Protein AF-A0A7X2H3S6-F1 (afdb_monomer)

Radius of gyration: 15.63 Å; Cα contacts (8 Å, |Δi|>4): 324; chains: 1; bounding box: 37×36×41 Å

Mean predicted aligned error: 4.42 Å

Foldseek 3Di:
DEEEEEWQDDCLLLLQLLQLLLCLQVVWAEEEEECDCVSPVLLVQDFLRHGYYYLVDPDHTPHYYYPYHQETRPDDDPYAYEYEAEPDPRRLVRVVVNVVVVDQHQEYEYAYEPDPDDVVVVCVSCVVHDHYQYDYDDPPLPDPSPPDRYRDLPDDPSSLVSSLCCCVVGVVDDNVCSVVSSVVSNVSD

Secondary structure (DSSP, 8-state):
-EEEEE-SS--HHHHHHHHHHHHHHH-S-EEEEES-GGGTGGGTTEETTEEEEETT-----SEEEEEESSS--TT--S-EEEEEE-SSHHHHHHHHHHHHTT---SEEEEEE-SSS--HHHHHHH-TT---EEEEE--TTTS--TTSSS-------HHHHHHHHHHHHHTS---HHHHHHHHHHHTTT-

Solvent-accessible surface area (backbone atoms only — not comparable to full-atom values): 10972 Å² total; per-residue (Å²): 88,43,33,38,42,28,22,45,54,94,51,60,68,59,53,52,54,47,45,50,50,49,24,69,70,71,71,48,62,27,32,40,32,21,78,54,56,80,86,52,59,88,39,80,44,43,44,75,81,31,37,47,46,46,78,82,66,84,84,76,62,66,34,35,39,34,52,26,48,82,65,75,85,80,94,73,73,91,57,45,38,31,34,33,27,42,90,48,68,68,13,41,54,43,44,55,58,47,51,72,70,73,58,78,50,69,27,39,37,38,46,39,62,103,57,100,66,55,70,75,55,51,52,68,72,44,71,86,56,89,38,74,39,53,30,69,68,48,82,86,62,55,66,80,73,87,78,73,60,59,70,78,75,87,66,57,68,52,49,51,48,30,50,46,52,46,37,35,76,70,65,70,43,59,76,87,48,51,69,57,50,53,60,51,47,62,73,73,98

Sequence (189 aa):
MNIVVAGECEKHDFMLVAAVLLKNYFNNEVMIISDNSRHYQYFEGEVSGVKIADSSATVKPEIVLYDWHHGYPEGLEDEVVAYATTYERQAMENVDLLLNQKRMPAVLLVIEEECGLGLKYIDRYYPVISSQISYISSPERKIDWVHDGRVNLKVDKDFAEAVNDFLVEFCNVPKVDIKRLWQYARKRG

pLDDT: mean 90.03, std 9.08, range [48.03, 97.69]

Organism: NCBI:txid2666075

Structure (mmCIF, N/CA/C/O backbone):
data_AF-A0A7X2H3S6-F1
#
_entry.id  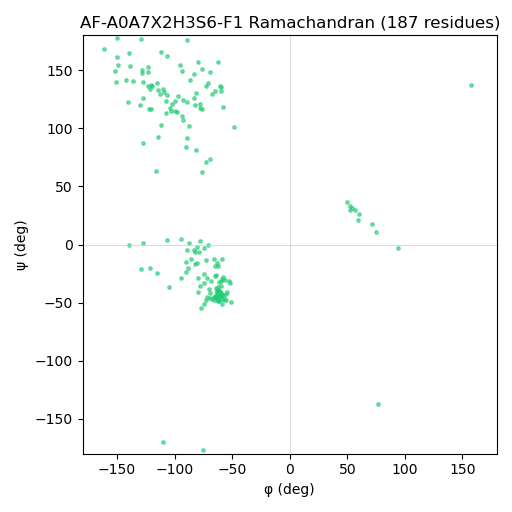 AF-A0A7X2H3S6-F1
#
loop_
_atom_site.group_PDB
_atom_site.id
_atom_site.type_symbol
_atom_site.label_atom_id
_atom_site.label_alt_id
_atom_site.label_comp_id
_atom_site.label_asym_id
_atom_site.label_entity_id
_atom_site.label_seq_id
_atom_site.pdbx_PDB_ins_code
_atom_site.Cartn_x
_atom_site.Cartn_y
_atom_site.Cartn_z
_atom_site.occupancy
_atom_site.B_iso_or_equiv
_atom_site.auth_seq_id
_atom_site.auth_comp_id
_atom_site.auth_asym_id
_atom_site.auth_atom_id
_atom_site.pdbx_PDB_model_num
ATOM 1 N N . MET A 1 1 ? -8.679 -10.556 7.312 1.00 92.31 1 MET A N 1
ATOM 2 C CA . MET A 1 1 ? -8.193 -9.903 6.084 1.00 92.31 1 MET A CA 1
ATOM 3 C C . MET A 1 1 ? -6.703 -9.669 6.240 1.00 92.31 1 MET A C 1
ATOM 5 O O . MET A 1 1 ? -6.303 -8.802 7.010 1.00 92.31 1 MET A O 1
ATOM 9 N N . ASN A 1 2 ? -5.902 -10.481 5.555 1.00 95.50 2 ASN A N 1
ATOM 10 C CA . ASN A 1 2 ? -4.453 -10.316 5.495 1.00 95.50 2 ASN A CA 1
ATOM 11 C C . ASN A 1 2 ? -4.120 -9.625 4.177 1.00 95.50 2 ASN A C 1
ATOM 13 O O . ASN A 1 2 ? -4.517 -10.115 3.121 1.00 95.50 2 ASN A O 1
ATOM 17 N N . ILE A 1 3 ? -3.430 -8.493 4.238 1.00 96.31 3 ILE A N 1
ATOM 18 C CA . ILE A 1 3 ? -2.998 -7.759 3.053 1.00 96.31 3 ILE A CA 1
ATOM 19 C C . ILE A 1 3 ? -1.485 -7.677 3.091 1.00 96.31 3 ILE A C 1
ATOM 21 O O . ILE A 1 3 ? -0.926 -7.088 4.012 1.00 96.31 3 ILE A O 1
ATOM 25 N N . VAL A 1 4 ? -0.821 -8.276 2.114 1.00 96.75 4 VAL A N 1
ATOM 26 C CA . VAL A 1 4 ? 0.633 -8.251 1.999 1.00 96.75 4 VAL A CA 1
ATOM 27 C C . VAL A 1 4 ? 1.027 -7.247 0.942 1.00 96.75 4 VAL A C 1
ATOM 29 O O . VAL A 1 4 ? 0.652 -7.401 -0.214 1.00 96.75 4 VAL A O 1
ATOM 32 N N . VAL A 1 5 ? 1.808 -6.245 1.334 1.00 97.06 5 VAL A N 1
ATOM 33 C CA . VAL A 1 5 ? 2.482 -5.348 0.401 1.00 97.06 5 VAL A CA 1
ATOM 34 C C . VAL A 1 5 ? 3.975 -5.635 0.504 1.00 97.06 5 VAL A C 1
ATOM 36 O O . VAL A 1 5 ? 4.623 -5.253 1.479 1.00 97.06 5 VAL A O 1
ATOM 39 N N . ALA A 1 6 ? 4.506 -6.366 -0.474 1.00 96.31 6 ALA A N 1
ATOM 40 C CA . ALA A 1 6 ? 5.887 -6.844 -0.484 1.00 96.31 6 ALA A CA 1
ATOM 41 C C . ALA A 1 6 ? 6.721 -6.103 -1.535 1.00 96.31 6 ALA A C 1
ATOM 43 O O . ALA A 1 6 ? 6.299 -5.970 -2.679 1.00 96.31 6 ALA A O 1
ATOM 44 N N . GLY A 1 7 ? 7.895 -5.613 -1.153 1.00 95.56 7 GLY A N 1
ATOM 45 C CA . GLY A 1 7 ? 8.784 -4.884 -2.052 1.00 95.56 7 GLY A CA 1
ATOM 46 C C . GLY A 1 7 ? 9.755 -3.990 -1.296 1.00 95.56 7 GLY A C 1
ATOM 47 O O . GLY A 1 7 ? 9.369 -3.317 -0.335 1.00 95.56 7 GLY A O 1
ATOM 48 N N . GLU A 1 8 ? 11.011 -3.978 -1.729 1.00 94.06 8 GLU A N 1
ATOM 49 C CA . GLU A 1 8 ? 12.064 -3.150 -1.138 1.00 94.06 8 GLU A CA 1
ATOM 50 C C . GLU A 1 8 ? 11.985 -1.714 -1.685 1.00 94.06 8 GLU A C 1
ATOM 52 O O . GLU A 1 8 ? 12.671 -1.350 -2.638 1.00 94.06 8 GLU A O 1
ATOM 57 N N . CYS A 1 9 ? 11.083 -0.912 -1.113 1.00 92.81 9 CYS A N 1
ATOM 58 C CA . CYS A 1 9 ? 10.878 0.495 -1.462 1.00 92.81 9 CYS A CA 1
ATOM 59 C C . CYS A 1 9 ? 10.131 1.268 -0.359 1.00 92.81 9 CYS A C 1
ATOM 61 O O . CYS A 1 9 ? 9.516 0.681 0.532 1.00 92.81 9 CYS A O 1
ATOM 63 N N . GLU A 1 10 ? 10.097 2.599 -0.461 1.00 89.81 10 GLU A N 1
ATOM 64 C CA . GLU A 1 10 ? 9.482 3.515 0.517 1.00 89.81 10 GLU A CA 1
ATOM 65 C C . GLU A 1 10 ? 7.940 3.558 0.460 1.00 89.81 10 GLU A C 1
ATOM 67 O O . GLU A 1 10 ? 7.320 4.588 0.188 1.00 89.81 10 GLU A O 1
ATOM 72 N N . LYS A 1 11 ? 7.291 2.421 0.727 1.00 93.06 11 LYS A N 1
ATOM 73 C CA . LYS A 1 11 ? 5.823 2.269 0.717 1.00 93.06 11 LYS A CA 1
ATOM 74 C C . LYS A 1 11 ? 5.136 2.597 2.050 1.00 93.06 11 LYS A C 1
ATOM 76 O O . LYS A 1 11 ? 3.915 2.512 2.152 1.00 93.06 11 LYS A O 1
ATOM 81 N N . HIS A 1 12 ? 5.889 3.006 3.069 1.00 90.88 12 HIS A N 1
ATOM 82 C CA . HIS A 1 12 ? 5.403 3.221 4.440 1.00 90.88 12 HIS A CA 1
ATOM 83 C C . HIS A 1 12 ? 4.230 4.194 4.536 1.00 90.88 12 HIS A C 1
ATOM 85 O O . HIS A 1 12 ? 3.219 3.879 5.164 1.00 90.88 12 HIS A O 1
ATOM 91 N N . ASP A 1 13 ? 4.336 5.353 3.882 1.00 90.00 13 ASP A N 1
ATOM 92 C CA . ASP A 1 13 ? 3.289 6.378 3.907 1.00 90.00 13 ASP A CA 1
ATOM 93 C C . ASP A 1 13 ? 1.983 5.840 3.308 1.00 90.00 13 ASP A C 1
ATOM 95 O O . ASP A 1 13 ? 0.895 6.069 3.841 1.00 90.00 13 ASP A O 1
ATOM 99 N N . PHE A 1 14 ? 2.093 5.066 2.223 1.00 94.44 14 PHE A N 1
ATOM 100 C CA . PHE A 1 14 ? 0.964 4.386 1.597 1.00 94.44 14 PHE A CA 1
ATOM 101 C C . PHE A 1 14 ? 0.314 3.395 2.565 1.00 94.44 14 PHE A C 1
ATOM 103 O O . PHE A 1 14 ? -0.900 3.448 2.777 1.00 94.44 14 PHE A O 1
ATOM 110 N N . MET A 1 15 ? 1.122 2.554 3.217 1.00 95.44 15 MET A N 1
ATOM 111 C CA . MET A 1 15 ? 0.655 1.578 4.207 1.00 95.44 15 MET A CA 1
ATOM 112 C C . MET A 1 15 ? -0.077 2.244 5.374 1.00 95.44 15 MET A C 1
ATOM 114 O O . MET A 1 15 ? -1.140 1.784 5.792 1.00 95.44 15 MET A O 1
ATOM 118 N N . LEU A 1 16 ? 0.456 3.356 5.874 1.00 93.62 16 LEU A N 1
ATOM 119 C CA . LEU A 1 16 ? -0.092 4.085 7.015 1.00 93.62 16 LEU A CA 1
ATOM 120 C C . LEU A 1 16 ? -1.420 4.758 6.680 1.00 93.62 16 LEU A C 1
ATOM 122 O O . LEU A 1 16 ? -2.396 4.615 7.420 1.00 93.62 16 LEU A O 1
ATOM 126 N N . VAL A 1 17 ? -1.495 5.437 5.535 1.00 94.38 17 VAL A N 1
ATOM 127 C CA . VAL A 1 17 ? -2.736 6.068 5.076 1.00 94.38 17 VAL A CA 1
ATOM 128 C C . VAL A 1 17 ? -3.807 5.013 4.790 1.00 94.38 17 VAL A C 1
ATOM 130 O O . VAL A 1 17 ? -4.943 5.165 5.249 1.00 94.38 17 VAL A O 1
ATOM 133 N N . ALA A 1 18 ? -3.458 3.919 4.108 1.00 96.56 18 ALA A N 1
ATOM 134 C CA . ALA A 1 18 ? -4.384 2.820 3.850 1.00 96.56 18 ALA A CA 1
ATOM 135 C C . ALA A 1 18 ? -4.909 2.202 5.156 1.00 96.56 18 ALA A C 1
ATOM 137 O O . ALA A 1 18 ? -6.122 2.049 5.316 1.00 96.56 18 ALA A O 1
ATOM 138 N N . ALA A 1 19 ? -4.032 1.923 6.127 1.00 95.81 19 ALA A N 1
ATOM 139 C CA . ALA A 1 19 ? -4.421 1.363 7.420 1.00 95.81 19 ALA A CA 1
ATOM 140 C C . ALA A 1 19 ? -5.383 2.279 8.194 1.00 95.81 19 ALA A C 1
ATOM 142 O O . ALA A 1 19 ? -6.402 1.816 8.713 1.00 95.81 19 ALA A O 1
ATOM 143 N N . VAL A 1 20 ? -5.109 3.588 8.233 1.00 94.56 20 VAL A N 1
ATOM 144 C CA . VAL A 1 20 ? -5.980 4.571 8.899 1.00 94.56 20 VAL A CA 1
ATOM 145 C C . VAL A 1 20 ? -7.354 4.640 8.230 1.00 94.56 20 VAL A C 1
ATOM 147 O O . VAL A 1 20 ? -8.376 4.730 8.918 1.00 94.56 20 VAL A O 1
ATOM 150 N N . LEU A 1 21 ? -7.416 4.585 6.899 1.00 96.25 21 LEU A N 1
ATOM 151 C CA . LEU A 1 21 ? -8.685 4.597 6.170 1.00 96.25 21 LEU A CA 1
ATOM 152 C C . LEU A 1 21 ? -9.472 3.298 6.381 1.00 96.25 21 LEU A C 1
ATOM 154 O O . LEU A 1 21 ? -10.670 3.371 6.648 1.00 96.25 21 LEU A O 1
ATOM 158 N N . LEU A 1 22 ? -8.818 2.134 6.368 1.00 96.62 22 LEU A N 1
ATOM 159 C CA . LEU A 1 22 ? -9.457 0.846 6.667 1.00 96.62 22 LEU A CA 1
ATOM 160 C C . LEU A 1 22 ? -10.019 0.807 8.086 1.00 96.62 22 LEU A C 1
ATOM 162 O O . LEU A 1 22 ? -11.177 0.434 8.279 1.00 96.62 22 LEU A O 1
ATOM 166 N N . LYS A 1 23 ? -9.243 1.278 9.067 1.00 95.06 23 LYS A N 1
ATOM 167 C CA . LYS A 1 23 ? -9.689 1.411 10.458 1.00 95.06 23 LYS A CA 1
ATOM 168 C C . LYS A 1 23 ? -10.936 2.281 10.555 1.00 95.06 23 LYS A C 1
ATOM 170 O O . LYS A 1 23 ? -11.903 1.911 11.212 1.00 95.06 23 LYS A O 1
ATOM 175 N N . ASN A 1 24 ? -10.928 3.438 9.897 1.00 93.88 24 ASN A N 1
ATOM 176 C CA . ASN A 1 24 ? -12.060 4.361 9.921 1.00 93.88 24 ASN A CA 1
ATOM 177 C C . ASN A 1 24 ? -13.294 3.823 9.183 1.00 93.88 24 ASN A C 1
ATOM 179 O O . ASN A 1 24 ? -14.409 4.165 9.571 1.00 93.88 24 ASN A O 1
ATOM 183 N N . TYR A 1 25 ? -13.105 3.019 8.134 1.00 95.75 25 TYR A N 1
ATOM 184 C CA . TYR A 1 25 ? -14.198 2.446 7.353 1.00 95.75 25 TYR A CA 1
ATOM 185 C C . TYR A 1 25 ? -14.867 1.273 8.075 1.00 95.75 25 TYR A C 1
ATOM 187 O O . TYR A 1 25 ? -16.074 1.302 8.306 1.00 95.75 25 TYR A O 1
ATOM 195 N N . PHE A 1 26 ? -14.081 0.267 8.465 1.00 94.12 26 PHE A N 1
ATOM 196 C CA . PHE A 1 26 ? -14.593 -0.945 9.106 1.00 94.12 26 PHE A CA 1
ATOM 197 C C . PHE A 1 26 ? -14.869 -0.761 10.599 1.00 94.12 26 PHE A C 1
ATOM 199 O O . PHE A 1 26 ? -15.566 -1.577 11.190 1.00 94.12 26 PHE A O 1
ATOM 206 N N . ASN A 1 27 ? -14.341 0.306 11.211 1.00 92.06 27 ASN A N 1
ATOM 207 C CA . ASN A 1 27 ? -14.393 0.532 12.656 1.00 92.06 27 ASN A CA 1
ATOM 208 C C . ASN A 1 27 ? -13.833 -0.661 13.463 1.00 92.06 27 ASN A C 1
ATOM 210 O O . ASN A 1 27 ? -14.268 -0.929 14.581 1.00 92.06 27 ASN A O 1
ATOM 214 N N . ASN A 1 28 ? -12.853 -1.351 12.876 1.00 92.25 28 ASN A N 1
ATOM 215 C CA . ASN A 1 28 ? -12.149 -2.493 13.445 1.00 92.25 28 ASN A CA 1
ATOM 216 C C . ASN A 1 28 ? -10.735 -2.097 13.875 1.00 92.25 28 ASN A C 1
ATOM 218 O O . ASN A 1 28 ? -10.180 -1.092 13.419 1.00 92.25 28 ASN A O 1
ATOM 222 N N . GLU A 1 29 ? -10.128 -2.921 14.728 1.00 94.62 29 GLU A N 1
ATOM 223 C CA . GLU A 1 29 ? -8.692 -2.832 14.965 1.00 94.62 29 GLU A CA 1
ATOM 224 C C . GLU A 1 29 ? -7.927 -3.181 13.682 1.00 94.62 29 GLU A C 1
ATOM 226 O O . GLU A 1 29 ? -8.202 -4.191 13.030 1.00 94.62 29 GLU A O 1
ATOM 231 N N . VAL A 1 30 ? -6.951 -2.341 13.341 1.00 96.94 30 VAL A N 1
ATOM 232 C CA . VAL A 1 30 ? -6.032 -2.554 12.222 1.00 96.94 30 VAL A CA 1
ATOM 233 C C . VAL A 1 30 ? -4.618 -2.585 12.774 1.00 96.94 30 VAL A C 1
ATOM 235 O O . VAL A 1 30 ? -4.262 -1.767 13.629 1.00 96.94 30 VAL A O 1
ATOM 238 N N . MET A 1 31 ? -3.822 -3.528 12.283 1.00 97.56 31 MET A N 1
ATOM 239 C CA . MET A 1 31 ? -2.411 -3.650 12.624 1.00 97.56 31 MET A CA 1
ATOM 240 C C . MET A 1 31 ? -1.557 -3.601 11.362 1.00 97.56 31 MET A C 1
ATOM 242 O O . MET A 1 31 ? -1.879 -4.266 10.380 1.00 97.56 31 MET A O 1
ATOM 246 N N . ILE A 1 32 ? -0.460 -2.850 11.407 1.00 97.12 32 ILE A N 1
ATOM 247 C CA . ILE A 1 32 ? 0.640 -2.988 10.458 1.00 97.12 32 ILE A CA 1
ATOM 248 C C . ILE A 1 32 ? 1.702 -3.868 11.110 1.00 97.12 32 ILE A C 1
ATOM 250 O O . ILE A 1 32 ? 2.126 -3.608 12.237 1.00 97.12 32 ILE A O 1
ATOM 254 N N . ILE A 1 33 ? 2.120 -4.908 10.399 1.00 96.31 33 ILE A N 1
ATOM 255 C CA . ILE A 1 33 ? 3.266 -5.735 10.762 1.00 96.31 33 ILE A CA 1
ATOM 256 C C . ILE A 1 33 ? 4.365 -5.451 9.746 1.00 96.31 33 ILE A C 1
ATOM 258 O O . ILE A 1 33 ? 4.084 -5.449 8.550 1.00 96.31 33 ILE A O 1
ATOM 262 N N . SER A 1 34 ? 5.599 -5.242 10.199 1.00 95.38 34 SER A N 1
ATOM 263 C CA . SER A 1 34 ? 6.745 -5.059 9.304 1.00 95.38 34 SER A CA 1
ATOM 264 C C . SER A 1 34 ? 7.904 -5.994 9.648 1.00 95.38 34 SER A C 1
ATOM 266 O O . SER A 1 34 ? 8.141 -6.317 10.815 1.00 95.38 34 SER A O 1
ATOM 268 N N . ASP A 1 35 ? 8.645 -6.414 8.624 1.00 93.50 35 ASP A N 1
ATOM 269 C CA . ASP A 1 35 ? 9.943 -7.082 8.759 1.00 93.50 35 ASP A CA 1
ATOM 270 C C . ASP A 1 35 ? 11.102 -6.083 8.958 1.00 93.50 35 ASP A C 1
ATOM 272 O O . ASP A 1 35 ? 12.227 -6.489 9.251 1.00 93.50 35 ASP A O 1
ATOM 276 N N . ASN A 1 36 ? 10.829 -4.779 8.847 1.00 89.31 36 ASN A N 1
ATOM 277 C CA . ASN A 1 36 ? 11.786 -3.704 9.063 1.00 89.31 36 ASN A CA 1
ATOM 278 C C . ASN A 1 36 ? 11.247 -2.674 10.068 1.00 89.31 36 ASN A C 1
ATOM 280 O O . ASN A 1 36 ? 10.672 -1.640 9.725 1.00 89.31 36 ASN A O 1
ATOM 284 N N . SER A 1 37 ? 11.496 -2.933 11.352 1.00 81.12 37 SER A N 1
ATOM 285 C CA . SER A 1 37 ? 11.008 -2.092 12.453 1.00 81.12 37 SER A CA 1
ATOM 286 C C . SER A 1 37 ? 11.548 -0.657 12.444 1.00 81.12 37 SER A C 1
ATOM 288 O O . SER A 1 37 ? 10.938 0.223 13.054 1.00 81.12 37 SER A O 1
ATOM 290 N N . ARG A 1 38 ? 12.652 -0.377 11.733 1.00 84.62 38 ARG A N 1
ATOM 291 C CA . ARG A 1 38 ? 13.247 0.970 11.674 1.00 84.62 38 ARG A CA 1
ATOM 292 C C . ARG A 1 38 ? 12.292 1.996 11.073 1.00 84.62 38 ARG A C 1
ATOM 294 O O . ARG A 1 38 ? 12.302 3.145 11.502 1.00 84.62 38 ARG A O 1
ATOM 301 N N . HIS A 1 39 ? 11.446 1.577 10.135 1.00 82.31 39 HIS A N 1
ATOM 302 C CA . HIS A 1 39 ? 10.508 2.464 9.450 1.00 82.31 39 HIS A CA 1
ATOM 303 C C . HIS A 1 39 ? 9.335 2.922 10.323 1.00 82.31 39 HIS A C 1
ATOM 305 O O . HIS A 1 39 ? 8.654 3.880 9.967 1.00 82.31 39 HIS A O 1
ATOM 311 N N . TYR A 1 40 ? 9.126 2.275 11.475 1.00 86.25 40 TYR A N 1
ATOM 312 C CA . TYR A 1 40 ? 8.016 2.560 12.384 1.00 86.25 40 TYR A CA 1
ATOM 313 C C . TYR A 1 40 ? 8.448 2.818 13.835 1.00 86.25 40 TYR A C 1
ATOM 315 O O . TYR A 1 40 ? 7.603 3.034 14.705 1.00 86.25 40 TYR A O 1
ATOM 323 N N . GLN A 1 41 ? 9.752 2.792 14.125 1.00 82.69 41 GLN A N 1
ATOM 324 C CA . GLN A 1 41 ? 10.288 2.830 15.490 1.00 82.69 41 GLN A CA 1
ATOM 325 C C . GLN A 1 41 ? 9.811 4.049 16.301 1.00 82.69 41 GLN A C 1
ATOM 327 O O . GLN A 1 41 ? 9.669 3.972 17.518 1.00 82.69 41 GLN A O 1
ATOM 332 N N . TYR A 1 42 ? 9.548 5.166 15.629 1.00 81.31 42 TYR A N 1
ATOM 333 C CA . TYR A 1 42 ? 9.158 6.438 16.236 1.00 81.31 42 TYR A CA 1
ATOM 334 C C . TYR A 1 42 ? 7.678 6.512 16.659 1.00 81.31 42 TYR A C 1
ATOM 336 O O . TYR A 1 42 ? 7.296 7.480 17.305 1.00 81.31 42 TYR A O 1
ATOM 344 N N . PHE A 1 43 ? 6.850 5.509 16.344 1.00 85.00 43 PHE A N 1
ATOM 345 C CA . PHE A 1 43 ? 5.442 5.460 16.774 1.00 85.00 43 PHE A CA 1
ATOM 346 C C . PHE A 1 43 ? 5.213 4.779 18.121 1.00 85.00 43 PHE A C 1
ATOM 348 O O . PHE A 1 43 ? 4.078 4.689 18.570 1.00 85.00 43 PHE A O 1
ATOM 355 N N . GLU A 1 44 ? 6.251 4.210 18.738 1.00 85.56 44 GLU A N 1
ATOM 356 C CA . GLU A 1 44 ? 6.123 3.498 20.020 1.00 85.56 44 GLU A CA 1
ATOM 357 C C . GLU A 1 44 ? 5.019 2.410 20.025 1.00 85.56 44 GLU A C 1
ATOM 359 O O . GLU A 1 44 ? 4.433 2.091 21.058 1.00 85.56 44 GLU A O 1
ATOM 364 N N . GLY A 1 45 ? 4.747 1.806 18.860 1.00 89.06 45 GLY A N 1
ATOM 365 C CA . GLY A 1 45 ? 3.775 0.720 18.696 1.00 89.06 45 GLY A CA 1
ATOM 366 C C . GLY A 1 45 ? 2.360 1.144 18.282 1.00 89.06 45 GLY A C 1
ATOM 367 O O . GLY A 1 45 ? 1.527 0.269 18.039 1.00 89.06 45 GLY A O 1
ATOM 368 N N . GLU A 1 46 ? 2.060 2.439 18.146 1.00 91.69 46 GLU A N 1
ATOM 369 C CA . GLU A 1 46 ? 0.745 2.900 17.685 1.00 91.69 46 GLU A CA 1
ATOM 370 C C . GLU A 1 46 ? 0.806 4.244 16.950 1.00 91.69 46 GLU A C 1
ATOM 372 O O . GLU A 1 46 ? 1.473 5.180 17.373 1.00 91.69 46 GLU A O 1
ATOM 377 N N . VAL A 1 47 ? 0.041 4.375 15.866 1.00 89.31 47 VAL A N 1
ATOM 378 C CA . VAL A 1 47 ? -0.127 5.645 15.153 1.00 89.31 47 VAL A CA 1
ATOM 379 C C . VAL A 1 47 ? -1.567 5.825 14.701 1.00 89.31 47 VAL A C 1
ATOM 381 O O . VAL A 1 47 ? -2.125 4.995 13.985 1.00 89.31 47 VAL A O 1
ATOM 384 N N . SER A 1 48 ? -2.205 6.922 15.116 1.00 88.19 48 SER A N 1
ATOM 385 C CA . SER A 1 48 ? -3.601 7.228 14.755 1.00 88.19 48 SER A CA 1
ATOM 386 C C . SER A 1 48 ? -4.589 6.069 15.050 1.00 88.19 48 SER A C 1
ATOM 388 O O . SER A 1 48 ? -5.591 5.863 14.347 1.00 88.19 48 SER A O 1
ATOM 390 N N . GLY A 1 49 ? -4.336 5.301 16.115 1.00 89.06 49 GLY A N 1
ATOM 391 C CA . GLY A 1 49 ? -5.085 4.108 16.514 1.00 89.06 49 GLY A CA 1
ATOM 392 C C . GLY A 1 49 ? -4.825 2.858 15.667 1.00 89.06 49 GLY A C 1
ATOM 393 O O . GLY A 1 49 ? -5.589 1.901 15.775 1.00 89.06 49 GLY A O 1
ATOM 394 N N . VAL A 1 50 ? -3.814 2.866 14.799 1.00 93.44 50 VAL A N 1
ATOM 395 C CA . VAL A 1 50 ? -3.311 1.683 14.088 1.00 93.44 50 VAL A CA 1
ATOM 396 C C . VAL A 1 50 ? -2.171 1.091 14.909 1.00 93.44 50 VAL A C 1
ATOM 398 O O . VAL A 1 50 ? -1.207 1.790 15.212 1.00 93.44 50 VAL A O 1
ATOM 401 N N . LYS A 1 51 ? -2.273 -0.193 15.264 1.00 95.31 51 LYS A N 1
ATOM 402 C CA . LYS A 1 51 ? -1.208 -0.900 15.991 1.00 95.31 51 LYS A CA 1
ATOM 403 C C . LYS A 1 51 ? -0.040 -1.168 15.045 1.00 95.31 51 LYS A C 1
ATOM 405 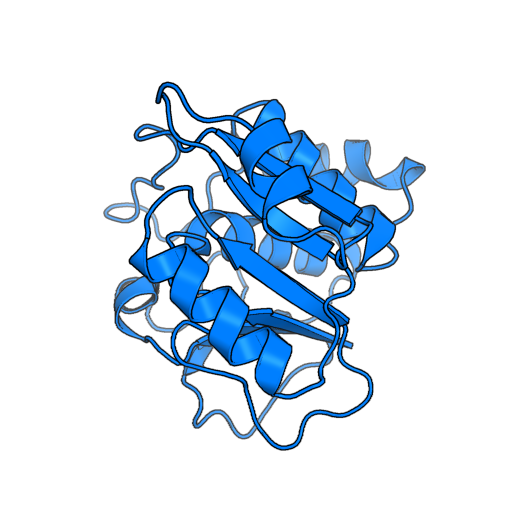O O . LYS A 1 51 ? -0.258 -1.611 13.922 1.00 95.31 51 LYS A O 1
ATOM 410 N N . ILE A 1 52 ? 1.181 -0.950 15.506 1.00 94.12 52 ILE A N 1
ATOM 411 C CA . ILE A 1 52 ? 2.409 -1.270 14.781 1.00 94.12 52 ILE A CA 1
ATOM 412 C C . ILE A 1 52 ? 3.109 -2.399 15.529 1.00 94.12 52 ILE A C 1
ATOM 414 O O . ILE A 1 52 ? 3.330 -2.301 16.736 1.00 94.12 52 ILE A O 1
ATOM 418 N N . ALA A 1 53 ? 3.480 -3.458 14.818 1.00 95.00 53 ALA A N 1
ATOM 419 C CA . ALA A 1 53 ? 4.251 -4.553 15.385 1.00 95.00 53 ALA A CA 1
ATOM 420 C C . ALA A 1 53 ? 5.322 -5.065 14.412 1.00 95.00 53 ALA A C 1
ATOM 422 O O . ALA A 1 53 ? 5.301 -4.774 13.216 1.00 95.00 53 ALA A O 1
ATOM 423 N N . ASP A 1 54 ? 6.267 -5.840 14.937 1.00 93.25 54 ASP A N 1
ATOM 424 C CA . ASP A 1 54 ? 7.224 -6.587 14.126 1.00 93.25 54 ASP A CA 1
ATOM 425 C C . ASP A 1 54 ? 6.689 -7.988 13.777 1.00 93.25 54 ASP A C 1
ATOM 427 O O . ASP A 1 54 ? 5.619 -8.415 14.229 1.00 93.25 54 ASP A O 1
ATOM 431 N N . SER A 1 55 ? 7.454 -8.727 12.975 1.00 90.69 55 SER A N 1
ATOM 432 C CA . SER A 1 55 ? 7.110 -10.076 12.514 1.00 90.69 55 SER A CA 1
ATOM 433 C C . SER A 1 55 ? 6.897 -11.111 13.630 1.00 90.69 55 SER A C 1
ATOM 435 O O . SER A 1 55 ? 6.339 -12.175 13.355 1.00 90.69 55 SER A O 1
ATOM 437 N N . SER A 1 56 ? 7.272 -10.819 14.881 1.00 90.31 56 SER A N 1
ATOM 438 C CA . SER A 1 56 ? 7.070 -11.713 16.027 1.00 90.31 56 SER A CA 1
ATOM 439 C C . SER A 1 56 ? 5.671 -11.621 16.654 1.00 90.31 56 SER A C 1
ATOM 441 O O . SER A 1 56 ? 5.343 -12.406 17.547 1.00 90.31 56 SER A O 1
ATOM 443 N N . ALA A 1 57 ? 4.820 -10.701 16.185 1.00 90.81 57 ALA A N 1
ATOM 444 C CA . ALA A 1 57 ? 3.473 -10.499 16.711 1.00 90.81 57 ALA A CA 1
ATOM 445 C C . ALA A 1 57 ? 2.602 -11.770 16.644 1.00 90.81 57 ALA A C 1
ATOM 447 O O . ALA A 1 57 ? 2.269 -12.279 15.569 1.00 90.81 57 ALA A O 1
ATOM 448 N N . THR A 1 58 ? 2.175 -12.252 17.813 1.00 87.25 58 THR A N 1
ATOM 449 C CA . THR A 1 58 ? 1.364 -13.474 17.958 1.00 87.25 58 THR A CA 1
ATOM 450 C C . THR A 1 58 ? -0.139 -13.206 18.005 1.00 87.25 58 THR A C 1
ATOM 452 O O . THR A 1 58 ? -0.924 -14.052 17.582 1.00 87.25 58 THR A O 1
ATOM 455 N N . VAL A 1 59 ? -0.555 -12.032 18.487 1.00 90.31 59 VAL A N 1
ATOM 456 C CA . VAL A 1 59 ? -1.963 -11.620 18.562 1.00 90.31 59 VAL A CA 1
ATOM 457 C C . VAL A 1 59 ? -2.249 -10.641 17.431 1.00 90.31 59 VAL A C 1
ATOM 459 O O . VAL A 1 59 ? -1.694 -9.545 17.406 1.00 90.31 59 VAL A O 1
ATOM 462 N N . LYS A 1 60 ? -3.119 -11.038 16.500 1.00 93.06 60 LYS A N 1
ATOM 463 C CA . LYS A 1 60 ? -3.428 -10.287 15.279 1.00 93.06 60 LYS A CA 1
ATOM 464 C C . LYS A 1 60 ? -4.927 -9.954 15.223 1.00 93.06 60 LYS A C 1
ATOM 466 O O . LYS A 1 60 ? -5.730 -10.844 15.507 1.00 93.06 60 LYS A O 1
ATOM 471 N N . PRO A 1 61 ? -5.319 -8.708 14.896 1.00 94.69 61 PRO A N 1
ATOM 472 C CA . PRO A 1 61 ? -6.722 -8.342 14.716 1.00 94.69 61 PRO A CA 1
ATOM 473 C C . PRO A 1 61 ? -7.277 -8.867 13.381 1.00 94.69 61 PRO A C 1
ATOM 475 O O . PRO A 1 61 ? -6.585 -9.533 12.615 1.00 94.69 61 PRO A O 1
ATOM 478 N N . GLU A 1 62 ? -8.536 -8.540 13.081 1.00 92.38 62 GLU A N 1
ATOM 479 C CA . GLU A 1 62 ? -9.204 -8.974 11.847 1.00 92.38 62 GLU A CA 1
ATOM 480 C C . GLU A 1 62 ? -8.580 -8.399 10.570 1.00 92.38 62 GLU A C 1
ATOM 482 O O . GLU A 1 62 ? -8.703 -9.017 9.513 1.00 92.38 62 GLU A O 1
ATOM 487 N N . ILE A 1 63 ? -7.938 -7.229 10.636 1.00 96.31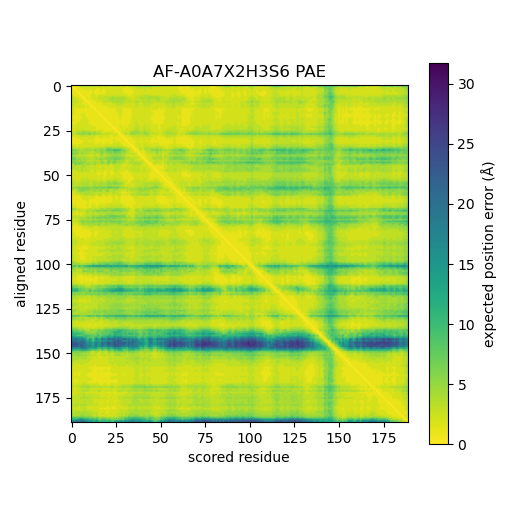 63 ILE A N 1
ATOM 488 C CA . ILE A 1 63 ? -7.311 -6.571 9.485 1.00 96.31 63 ILE A CA 1
ATOM 489 C C . ILE A 1 63 ? -5.829 -6.361 9.783 1.00 96.31 63 ILE A C 1
ATOM 491 O O . ILE A 1 63 ? -5.466 -5.607 10.690 1.00 96.31 63 ILE A O 1
ATOM 495 N N . VAL A 1 64 ? -4.976 -7.006 8.990 1.00 97.19 64 VAL A N 1
ATOM 496 C CA . VAL A 1 64 ? -3.521 -6.922 9.124 1.00 97.19 64 VAL A CA 1
ATOM 497 C C . VAL A 1 64 ? -2.902 -6.539 7.790 1.00 97.19 64 VAL A C 1
ATOM 499 O O . VAL A 1 64 ? -3.142 -7.200 6.780 1.00 97.19 64 VAL A O 1
ATOM 502 N N . LEU A 1 65 ? -2.099 -5.478 7.803 1.00 97.69 65 LEU A N 1
ATOM 503 C CA . LEU A 1 65 ? -1.295 -5.033 6.674 1.00 97.69 65 LEU A CA 1
ATOM 504 C C . LEU A 1 65 ? 0.160 -5.428 6.933 1.00 97.69 65 LEU A C 1
ATOM 506 O O . LEU A 1 65 ? 0.769 -4.978 7.898 1.00 97.69 65 LEU A O 1
ATOM 510 N N . TYR A 1 66 ? 0.716 -6.274 6.080 1.00 97.00 66 TYR A N 1
ATOM 511 C CA . TYR A 1 66 ? 2.107 -6.700 6.128 1.00 97.00 66 TYR A CA 1
ATOM 512 C C . TYR A 1 66 ? 2.928 -5.778 5.223 1.00 97.00 66 TYR A C 1
ATOM 514 O O . TYR A 1 66 ? 2.815 -5.863 4.001 1.00 97.00 66 TYR A O 1
ATOM 522 N N . ASP A 1 67 ? 3.730 -4.893 5.814 1.00 96.31 67 ASP A N 1
ATOM 523 C CA . ASP A 1 67 ? 4.734 -4.087 5.115 1.00 96.31 67 ASP A CA 1
ATOM 524 C C . ASP A 1 67 ? 6.063 -4.845 5.070 1.00 96.31 67 ASP A C 1
ATOM 526 O O . ASP A 1 67 ? 6.859 -4.782 6.008 1.00 96.31 67 ASP A O 1
ATOM 530 N N . TRP A 1 68 ? 6.262 -5.616 4.000 1.00 95.75 68 TRP A N 1
ATOM 531 C CA . TRP A 1 68 ? 7.404 -6.520 3.858 1.00 95.75 68 TRP A CA 1
ATOM 532 C C . TRP A 1 68 ? 8.419 -5.983 2.855 1.00 95.75 68 TRP A C 1
ATOM 534 O O . TRP A 1 68 ? 8.058 -5.629 1.733 1.00 95.75 68 TRP A O 1
ATOM 544 N N . HIS A 1 69 ? 9.688 -5.916 3.239 1.00 93.06 69 HIS A N 1
ATOM 545 C CA . HIS A 1 69 ? 10.784 -5.445 2.383 1.00 93.06 69 HIS A CA 1
ATOM 546 C C . HIS A 1 69 ? 11.649 -6.601 1.882 1.00 93.06 69 HIS A C 1
ATOM 548 O O . HIS A 1 69 ? 12.074 -6.612 0.726 1.00 93.06 69 HIS A O 1
ATOM 554 N N . HIS A 1 70 ? 11.859 -7.615 2.721 1.00 88.50 70 HIS A N 1
ATOM 555 C CA . HIS A 1 70 ? 12.752 -8.734 2.449 1.00 88.50 70 HIS A CA 1
ATOM 556 C C . HIS A 1 70 ? 11.955 -10.035 2.324 1.00 88.50 70 HIS A C 1
ATOM 558 O O . HIS A 1 70 ? 11.705 -10.756 3.292 1.00 88.50 70 HIS A O 1
ATOM 564 N N . GLY A 1 71 ? 11.572 -10.364 1.092 1.00 87.69 71 GLY A N 1
ATOM 565 C CA . GLY A 1 71 ? 10.833 -11.587 0.800 1.00 87.69 71 GLY A CA 1
ATOM 566 C C . GLY A 1 71 ? 9.359 -11.482 1.185 1.00 87.69 71 GLY A C 1
ATOM 567 O O . GLY A 1 71 ? 8.701 -10.486 0.893 1.00 87.69 71 GLY A O 1
ATOM 568 N N . TYR A 1 72 ? 8.817 -12.536 1.793 1.00 91.88 72 TYR A N 1
ATOM 569 C CA . TYR A 1 72 ? 7.375 -12.706 1.953 1.00 91.88 72 TYR A CA 1
ATOM 570 C C . TYR A 1 72 ? 7.022 -13.327 3.318 1.00 91.88 72 TYR A C 1
ATOM 572 O O . TYR A 1 72 ? 7.742 -14.221 3.768 1.00 91.88 72 TYR A O 1
ATOM 580 N N . PRO A 1 73 ? 5.932 -12.904 3.989 1.00 92.25 73 PRO A N 1
ATOM 581 C CA . PRO A 1 73 ? 5.505 -13.494 5.258 1.00 92.25 73 PRO A CA 1
ATOM 582 C C . PRO A 1 73 ? 5.024 -14.948 5.100 1.00 92.25 73 PRO A C 1
ATOM 584 O O . PRO A 1 73 ? 4.168 -15.261 4.272 1.00 92.25 73 PRO A O 1
ATOM 587 N N . GLU A 1 74 ? 5.542 -15.856 5.925 1.00 88.62 74 GLU A N 1
ATOM 588 C CA . GLU A 1 74 ? 5.148 -17.270 5.906 1.00 88.62 74 GLU A CA 1
ATOM 589 C C . GLU A 1 74 ? 3.824 -17.533 6.645 1.00 88.62 74 GLU A C 1
ATOM 591 O O . GLU A 1 74 ? 3.423 -16.789 7.541 1.00 88.62 74 GLU A O 1
ATOM 596 N N . GLY A 1 75 ? 3.155 -18.637 6.290 1.00 86.06 75 GLY A N 1
ATOM 597 C CA . GLY A 1 75 ? 1.992 -19.146 7.028 1.00 86.06 75 GLY A CA 1
ATOM 598 C C . GLY A 1 75 ? 0.711 -18.317 6.900 1.00 86.06 75 GLY A C 1
ATOM 599 O O . GLY A 1 75 ? -0.177 -18.455 7.739 1.00 86.06 75 GLY A O 1
ATOM 600 N N . LEU A 1 76 ? 0.619 -17.447 5.891 1.00 90.00 76 LEU A N 1
ATOM 601 C CA . LEU A 1 76 ? -0.623 -16.759 5.545 1.00 90.00 76 LEU A CA 1
ATOM 602 C C . LEU A 1 76 ? -1.467 -17.611 4.591 1.00 90.00 76 LEU A C 1
ATOM 604 O O . LEU A 1 76 ? -0.926 -18.275 3.705 1.00 90.00 76 LEU A O 1
ATOM 608 N N . GLU A 1 77 ? -2.778 -17.569 4.811 1.00 85.81 77 GLU A N 1
ATOM 609 C CA . GLU A 1 77 ? -3.807 -18.138 3.944 1.00 85.81 77 GLU A CA 1
ATOM 610 C C . GLU A 1 77 ? -4.785 -17.022 3.542 1.00 85.81 77 GLU A C 1
ATOM 612 O O . GLU A 1 77 ? -5.018 -16.082 4.320 1.00 85.81 77 GLU A O 1
ATOM 617 N N . ASP A 1 78 ? -5.352 -17.144 2.337 1.00 86.25 78 ASP A N 1
ATOM 618 C CA . ASP A 1 78 ? -6.333 -16.226 1.743 1.00 86.25 78 ASP A CA 1
ATOM 619 C C . ASP A 1 78 ? -5.921 -14.742 1.793 1.00 86.25 78 ASP A C 1
ATOM 621 O O . ASP A 1 78 ? -6.741 -13.844 2.018 1.00 86.25 78 ASP A O 1
ATOM 625 N N . GLU A 1 79 ? -4.628 -14.465 1.618 1.00 92.75 79 GLU A N 1
ATOM 626 C CA . GLU A 1 79 ? -4.104 -13.110 1.639 1.00 92.75 79 GLU A CA 1
ATOM 627 C C . GLU A 1 79 ? -4.255 -12.380 0.299 1.00 92.75 79 GLU A C 1
ATOM 629 O O . GLU A 1 79 ? -4.142 -12.955 -0.786 1.00 92.75 79 GLU A O 1
ATOM 634 N N . VAL A 1 80 ? -4.469 -11.068 0.378 1.00 92.69 80 VAL A N 1
ATOM 635 C CA . VAL A 1 80 ? -4.416 -10.185 -0.787 1.00 92.69 80 VAL A CA 1
ATOM 636 C C . VAL A 1 80 ? -2.988 -9.693 -0.952 1.00 92.69 80 VAL A C 1
ATOM 638 O O . VAL A 1 80 ? -2.431 -9.092 -0.035 1.00 92.69 80 VAL A O 1
ATOM 641 N N . VAL A 1 81 ? -2.396 -9.949 -2.116 1.00 93.88 81 VAL A N 1
ATOM 642 C CA . VAL A 1 81 ? -0.982 -9.664 -2.379 1.00 93.88 81 VAL A CA 1
ATOM 643 C C . VAL A 1 81 ? -0.842 -8.478 -3.317 1.00 93.88 81 VAL A C 1
ATOM 645 O O . VAL A 1 81 ? -1.328 -8.514 -4.444 1.00 93.88 81 VAL A O 1
ATOM 648 N N . ALA A 1 82 ? -0.120 -7.458 -2.881 1.00 95.38 82 ALA A N 1
ATOM 649 C CA . ALA A 1 82 ? 0.407 -6.395 -3.715 1.00 95.38 82 ALA A CA 1
ATOM 650 C C . ALA A 1 82 ? 1.935 -6.476 -3.699 1.00 95.38 82 ALA A C 1
ATOM 652 O O . ALA A 1 82 ? 2.548 -6.607 -2.638 1.00 95.38 82 ALA A O 1
ATOM 653 N N . TYR A 1 83 ? 2.560 -6.392 -4.867 1.00 96.56 83 TYR A N 1
ATOM 654 C CA . TYR A 1 83 ? 3.997 -6.134 -4.939 1.00 96.56 83 TYR A CA 1
ATOM 655 C C . TYR A 1 83 ? 4.233 -4.643 -5.089 1.00 96.56 83 TYR A C 1
ATOM 657 O O . TYR A 1 83 ? 3.388 -3.952 -5.645 1.00 96.56 83 TYR A O 1
ATOM 665 N N . ALA A 1 84 ? 5.345 -4.136 -4.574 1.00 97.12 84 ALA A N 1
ATOM 666 C CA . ALA A 1 84 ? 5.692 -2.726 -4.627 1.00 97.12 84 ALA A CA 1
ATOM 667 C C . ALA A 1 84 ? 7.094 -2.537 -5.208 1.00 97.12 84 ALA A C 1
ATOM 669 O O . ALA A 1 84 ? 8.004 -3.306 -4.908 1.00 97.12 84 ALA A O 1
ATOM 670 N N . THR A 1 85 ? 7.267 -1.524 -6.052 1.00 97.00 85 THR A N 1
ATOM 671 C CA . THR A 1 85 ? 8.554 -1.219 -6.685 1.00 97.00 85 THR A CA 1
ATOM 672 C C . THR A 1 85 ? 8.705 0.269 -6.963 1.00 97.00 85 THR A C 1
ATOM 674 O O . THR A 1 85 ? 7.723 1.005 -7.057 1.00 97.00 85 THR A O 1
ATOM 677 N N . THR A 1 86 ? 9.949 0.691 -7.162 1.00 96.12 86 THR A N 1
ATOM 678 C CA . THR A 1 86 ? 10.324 1.936 -7.846 1.00 96.12 86 THR A CA 1
ATOM 679 C C . THR A 1 86 ? 10.959 1.591 -9.198 1.00 96.12 86 THR A C 1
ATOM 681 O O . THR A 1 86 ? 10.939 0.433 -9.633 1.00 96.12 86 THR A O 1
ATOM 684 N N . TYR A 1 87 ? 11.542 2.587 -9.867 1.00 94.94 87 TYR A N 1
ATOM 685 C CA . TYR A 1 87 ? 12.391 2.380 -11.042 1.00 94.94 87 TYR A CA 1
ATOM 686 C C . TYR A 1 87 ? 13.830 1.961 -10.689 1.00 94.94 87 TYR A C 1
ATOM 688 O O . TYR A 1 87 ? 14.640 1.725 -11.590 1.00 94.94 87 TYR A O 1
ATOM 696 N N . GLU A 1 88 ? 14.175 1.878 -9.401 1.00 94.25 88 GLU A N 1
ATOM 697 C CA . GLU A 1 88 ? 15.499 1.451 -8.969 1.00 94.25 88 GLU A CA 1
ATOM 698 C C . GLU A 1 88 ? 15.709 -0.041 -9.225 1.00 94.25 88 GLU A C 1
ATOM 700 O O . GLU A 1 88 ? 14.847 -0.883 -8.969 1.00 94.25 88 GLU A O 1
ATOM 705 N N . ARG A 1 89 ? 16.915 -0.383 -9.684 1.00 92.69 89 ARG A N 1
ATOM 706 C CA . ARG A 1 89 ? 17.276 -1.763 -10.018 1.00 92.69 89 ARG A CA 1
ATOM 707 C C . ARG A 1 89 ? 17.050 -2.729 -8.853 1.00 92.69 89 ARG A C 1
ATOM 709 O O . ARG A 1 89 ? 16.545 -3.818 -9.082 1.00 92.69 89 ARG A O 1
ATOM 716 N N . GLN A 1 90 ? 17.417 -2.335 -7.634 1.00 93.81 90 GLN A N 1
ATOM 717 C CA . GLN A 1 90 ? 17.280 -3.188 -6.453 1.00 93.81 90 GLN A CA 1
ATOM 718 C C . GLN A 1 90 ? 15.808 -3.487 -6.133 1.00 93.81 90 GLN A C 1
ATOM 720 O O . GLN A 1 90 ? 15.455 -4.646 -5.927 1.00 93.81 90 GLN A O 1
ATOM 725 N N . ALA A 1 91 ? 14.943 -2.468 -6.172 1.00 94.88 91 ALA A N 1
ATOM 726 C CA . ALA A 1 91 ? 13.506 -2.636 -5.967 1.00 94.88 91 ALA A CA 1
ATOM 727 C C . ALA A 1 91 ? 12.893 -3.570 -7.024 1.00 94.88 91 ALA A C 1
ATOM 729 O O . ALA A 1 91 ? 12.102 -4.456 -6.703 1.00 94.88 91 ALA A O 1
ATOM 730 N N . MET A 1 92 ? 13.320 -3.432 -8.281 1.00 95.25 92 MET A N 1
ATOM 731 C CA . MET A 1 92 ? 12.864 -4.301 -9.363 1.00 95.25 92 MET A CA 1
ATOM 732 C C . MET A 1 92 ? 13.356 -5.751 -9.207 1.00 95.25 92 MET A C 1
ATOM 734 O O . MET A 1 92 ? 12.564 -6.687 -9.281 1.00 95.25 92 MET A O 1
ATOM 738 N N . GLU A 1 93 ? 14.641 -5.959 -8.913 1.00 94.56 93 GLU A N 1
ATOM 739 C CA . GLU A 1 93 ? 15.192 -7.300 -8.667 1.00 94.56 93 GLU A CA 1
ATOM 740 C C . GLU A 1 93 ? 14.495 -7.994 -7.477 1.00 94.56 93 GLU A C 1
ATOM 742 O O . GLU A 1 93 ? 14.313 -9.212 -7.489 1.00 94.56 93 GLU A O 1
ATOM 747 N N . ASN A 1 94 ? 14.039 -7.236 -6.473 1.00 94.56 94 ASN A N 1
ATOM 748 C CA . ASN A 1 94 ? 13.229 -7.764 -5.374 1.00 94.56 94 ASN A CA 1
ATOM 749 C C . ASN A 1 94 ? 11.873 -8.305 -5.866 1.00 94.56 94 ASN A C 1
ATOM 751 O O . ASN A 1 94 ? 11.501 -9.428 -5.519 1.00 94.56 94 ASN A O 1
ATOM 755 N N . VAL A 1 95 ? 11.171 -7.572 -6.736 1.00 94.75 95 VAL A N 1
ATOM 756 C CA . VAL A 1 95 ? 9.924 -8.053 -7.356 1.00 94.75 95 VAL A CA 1
ATOM 757 C C . VAL A 1 95 ? 10.162 -9.307 -8.201 1.00 94.75 95 VAL A C 1
ATOM 759 O O . VAL A 1 95 ? 9.379 -10.254 -8.109 1.00 94.75 95 VAL A O 1
ATOM 762 N N . ASP A 1 96 ? 11.262 -9.379 -8.956 1.00 93.69 96 ASP A N 1
ATOM 763 C CA . ASP A 1 96 ? 11.640 -10.589 -9.701 1.00 93.69 96 ASP A CA 1
ATOM 764 C C . ASP A 1 96 ? 11.811 -11.804 -8.769 1.00 93.69 96 ASP A C 1
ATOM 766 O O . ASP A 1 96 ? 11.331 -12.907 -9.057 1.00 93.69 96 ASP A O 1
ATOM 770 N N . LEU A 1 97 ? 12.466 -11.620 -7.617 1.00 93.19 97 LEU A N 1
ATOM 771 C CA . LEU A 1 97 ? 12.618 -12.674 -6.611 1.00 93.19 97 LEU A CA 1
ATOM 772 C C . LEU A 1 97 ? 11.270 -13.125 -6.040 1.00 93.19 97 LEU A C 1
ATOM 774 O O . LEU A 1 97 ? 11.063 -14.327 -5.866 1.00 93.19 97 LEU A O 1
ATOM 778 N N . LEU A 1 98 ? 10.357 -12.191 -5.774 1.00 93.38 98 LEU A N 1
ATOM 779 C CA . LEU A 1 98 ? 9.015 -12.491 -5.277 1.00 93.38 98 LEU A CA 1
ATOM 780 C C . LEU A 1 98 ? 8.184 -13.264 -6.313 1.00 93.38 98 LEU A C 1
ATOM 782 O O . LEU A 1 98 ? 7.603 -14.301 -5.987 1.00 93.38 98 LEU A O 1
ATOM 786 N N . LEU A 1 99 ? 8.210 -12.848 -7.583 1.00 92.19 99 LEU A N 1
ATOM 787 C CA . LEU A 1 99 ? 7.531 -13.546 -8.682 1.00 92.19 99 LEU A CA 1
ATOM 788 C C . LEU A 1 99 ? 8.027 -14.992 -8.854 1.00 92.19 99 LEU A C 1
ATOM 790 O O . LEU A 1 99 ? 7.233 -15.902 -9.117 1.00 92.19 99 LEU A O 1
ATOM 794 N N . ASN A 1 100 ? 9.322 -15.244 -8.633 1.00 90.31 100 ASN A N 1
ATOM 795 C CA . ASN A 1 100 ? 9.890 -16.596 -8.675 1.00 90.31 100 ASN A CA 1
ATOM 796 C C . ASN A 1 100 ? 9.342 -17.530 -7.580 1.00 90.31 100 ASN A C 1
ATOM 798 O O . ASN A 1 100 ? 9.399 -18.753 -7.736 1.00 90.31 100 ASN A O 1
ATOM 802 N N . GLN A 1 101 ? 8.749 -16.992 -6.509 1.00 86.06 101 GLN A N 1
ATOM 803 C CA . GLN A 1 101 ? 8.092 -17.780 -5.458 1.00 86.06 101 GLN A CA 1
ATOM 804 C C . GLN A 1 101 ? 6.696 -18.283 -5.869 1.00 86.06 101 GLN A C 1
ATOM 806 O O . GLN A 1 101 ? 6.021 -18.935 -5.073 1.00 86.06 101 GLN A O 1
ATOM 811 N N . LYS A 1 102 ? 6.261 -18.023 -7.115 1.00 75.75 102 LYS A N 1
ATOM 812 C CA . LYS A 1 102 ? 4.966 -18.437 -7.691 1.00 75.75 102 LYS A CA 1
ATOM 813 C C . LYS A 1 102 ? 3.735 -17.914 -6.941 1.00 75.75 102 LYS A C 1
ATOM 815 O O . LYS A 1 102 ? 2.644 -18.459 -7.106 1.00 75.75 102 LYS A O 1
ATOM 820 N N . ARG A 1 103 ? 3.884 -16.844 -6.159 1.00 79.44 103 ARG A N 1
ATOM 821 C CA . ARG A 1 103 ? 2.760 -16.067 -5.629 1.00 79.44 103 ARG A CA 1
ATOM 822 C C . ARG A 1 103 ? 2.515 -14.918 -6.600 1.00 79.44 103 ARG A C 1
ATOM 824 O O . ARG A 1 103 ? 3.371 -14.062 -6.762 1.00 79.44 103 ARG A O 1
ATOM 831 N N . MET A 1 104 ? 1.400 -14.941 -7.323 1.00 87.31 104 MET A N 1
ATOM 832 C CA . MET A 1 104 ? 1.095 -13.865 -8.268 1.00 87.31 104 MET A CA 1
ATOM 833 C C . MET A 1 104 ? 0.453 -12.702 -7.502 1.00 87.31 104 MET A C 1
ATOM 835 O O . MET A 1 104 ? -0.536 -12.947 -6.805 1.00 87.31 104 MET A O 1
ATOM 839 N N . PRO A 1 105 ? 0.973 -11.466 -7.596 1.00 91.00 105 PRO A N 1
ATOM 840 C CA . PRO A 1 105 ? 0.326 -10.330 -6.966 1.00 91.00 105 PRO A CA 1
ATOM 841 C C . PRO A 1 105 ? -0.982 -10.006 -7.690 1.00 91.00 105 PRO A C 1
ATOM 843 O O . PRO A 1 105 ? -1.102 -10.158 -8.906 1.00 91.00 105 PRO A O 1
ATOM 846 N N . ALA A 1 106 ? -1.955 -9.508 -6.938 1.00 88.56 106 ALA A N 1
ATOM 847 C CA . ALA A 1 106 ? -3.172 -8.933 -7.487 1.00 88.56 106 ALA A CA 1
ATOM 848 C C . ALA A 1 106 ? -2.895 -7.574 -8.159 1.00 88.56 106 ALA A C 1
ATOM 850 O O . ALA A 1 106 ? -3.580 -7.210 -9.113 1.00 88.56 106 ALA A O 1
ATOM 851 N N . VAL A 1 107 ? -1.868 -6.853 -7.690 1.00 93.06 107 VAL A N 1
ATOM 852 C CA . VAL A 1 107 ? -1.448 -5.549 -8.216 1.00 93.06 107 VAL A CA 1
ATOM 853 C C . VAL A 1 107 ? 0.041 -5.300 -8.016 1.00 93.06 107 VAL A C 1
ATOM 855 O O . VAL A 1 107 ? 0.630 -5.743 -7.027 1.00 93.06 107 VAL A O 1
ATOM 858 N N . LEU A 1 108 ? 0.634 -4.543 -8.936 1.00 96.38 108 LEU A N 1
ATOM 859 C CA . LEU A 1 108 ? 1.926 -3.901 -8.730 1.00 96.38 108 LEU A CA 1
ATOM 860 C C . LEU A 1 108 ? 1.720 -2.427 -8.355 1.00 96.38 108 LEU A C 1
ATOM 862 O O . LEU A 1 108 ? 1.233 -1.634 -9.159 1.00 96.38 108 LEU A O 1
ATOM 866 N N . LEU A 1 109 ? 2.095 -2.063 -7.133 1.00 97.31 109 LEU A N 1
ATOM 867 C CA . LEU A 1 109 ? 2.230 -0.687 -6.681 1.00 97.31 109 LEU A CA 1
ATOM 868 C C . LEU A 1 109 ? 3.550 -0.109 -7.208 1.00 97.31 109 LEU A C 1
ATOM 870 O O . LEU A 1 109 ? 4.628 -0.575 -6.845 1.00 97.31 109 LEU A O 1
ATOM 874 N N . VAL A 1 110 ? 3.473 0.921 -8.041 1.00 97.19 110 VAL A N 1
ATOM 875 C CA . VAL A 1 110 ? 4.639 1.616 -8.589 1.00 97.19 110 VAL A CA 1
ATOM 876 C C . VAL A 1 110 ? 4.766 2.977 -7.918 1.00 97.19 110 VAL A C 1
ATOM 878 O O . VAL A 1 110 ? 3.935 3.863 -8.109 1.00 97.19 110 VAL A O 1
ATOM 881 N N . ILE A 1 111 ? 5.825 3.149 -7.138 1.00 96.00 111 ILE A N 1
ATOM 882 C CA . ILE A 1 111 ? 6.198 4.441 -6.569 1.00 96.00 111 ILE A CA 1
ATOM 883 C C . ILE A 1 111 ? 7.085 5.133 -7.599 1.00 96.00 111 ILE A C 1
ATOM 885 O O . ILE A 1 111 ? 8.248 4.777 -7.783 1.00 96.00 111 ILE A O 1
ATOM 889 N N . GLU A 1 112 ? 6.505 6.080 -8.323 1.00 94.62 112 GLU A N 1
ATOM 890 C CA . GLU A 1 112 ? 7.181 6.778 -9.404 1.00 94.62 112 GLU A CA 1
ATOM 891 C C . GLU A 1 112 ? 8.160 7.824 -8.859 1.00 94.62 112 GLU A C 1
ATOM 893 O O . GLU A 1 112 ? 7.974 8.423 -7.799 1.00 94.62 112 GLU A O 1
ATOM 898 N N . GLU A 1 113 ? 9.214 8.080 -9.617 1.00 88.38 113 GLU A N 1
ATOM 899 C CA . GLU A 1 113 ? 10.179 9.142 -9.354 1.00 88.38 113 GLU A CA 1
ATOM 900 C C . GLU A 1 113 ? 10.237 10.054 -10.573 1.00 88.38 113 GLU A C 1
ATOM 902 O O . GLU A 1 113 ? 9.992 9.603 -11.696 1.00 88.38 113 GLU A O 1
ATOM 907 N N . GLU A 1 114 ? 10.585 11.325 -10.371 1.00 83.38 114 GLU A N 1
ATOM 908 C CA . GLU A 1 114 ? 10.796 12.283 -11.459 1.00 83.38 114 GLU A CA 1
ATOM 909 C C . GLU A 1 114 ? 12.068 11.933 -12.255 1.00 83.38 114 GLU A C 1
ATOM 911 O O . GLU A 1 114 ? 13.114 12.571 -12.147 1.00 83.38 114 GLU A O 1
ATOM 916 N N . CYS A 1 115 ? 11.984 10.879 -13.063 1.00 84.06 115 CYS A N 1
ATOM 917 C CA . CYS A 1 115 ? 13.051 10.395 -13.925 1.00 84.06 115 CYS A CA 1
ATOM 918 C C . CYS A 1 115 ? 12.551 10.194 -15.367 1.00 84.06 115 CYS A C 1
ATOM 920 O O . CYS A 1 115 ? 11.388 10.413 -15.693 1.00 84.06 115 CYS A O 1
ATOM 922 N N . GLY A 1 116 ? 13.451 9.804 -16.275 1.00 85.12 116 GLY A N 1
ATOM 923 C CA . GLY A 1 116 ? 13.100 9.543 -17.679 1.00 85.12 116 GLY A CA 1
ATOM 924 C C . GLY A 1 116 ? 12.348 8.225 -17.913 1.00 85.12 116 GLY A C 1
ATOM 925 O O . GLY A 1 116 ? 12.007 7.918 -19.057 1.00 85.12 116 GLY A O 1
ATOM 926 N N . LEU A 1 117 ? 12.137 7.432 -16.861 1.00 89.50 117 LEU A N 1
ATOM 927 C CA . LEU A 1 117 ? 11.371 6.190 -16.892 1.00 89.50 117 LEU A CA 1
ATOM 928 C C . LEU A 1 117 ? 9.925 6.470 -16.471 1.00 89.50 117 LEU A C 1
ATOM 930 O O . LEU A 1 117 ? 9.636 7.441 -15.785 1.00 89.50 117 LEU A O 1
ATOM 934 N N . GLY A 1 118 ? 9.008 5.630 -16.936 1.00 90.75 118 GLY A N 1
ATOM 935 C CA . GLY A 1 118 ? 7.578 5.770 -16.673 1.00 90.75 118 GLY A CA 1
ATOM 936 C C . GLY A 1 118 ? 6.903 4.406 -16.652 1.00 90.75 118 GLY A C 1
ATOM 937 O O . GLY A 1 118 ? 7.535 3.403 -16.989 1.00 90.75 118 GLY A O 1
ATOM 938 N N . LEU A 1 119 ? 5.601 4.361 -16.375 1.00 92.56 119 LEU A N 1
ATOM 939 C CA . LEU A 1 119 ? 4.834 3.108 -16.286 1.00 92.56 119 LEU A CA 1
ATOM 940 C C . LEU A 1 119 ? 4.988 2.184 -17.506 1.00 92.56 119 LEU A C 1
ATOM 942 O O . LEU A 1 119 ? 5.106 0.977 -17.355 1.00 92.56 119 LEU A O 1
ATOM 946 N N . LYS A 1 120 ? 5.154 2.735 -18.718 1.00 92.44 120 LYS A N 1
ATOM 947 C CA . LYS A 1 120 ? 5.420 1.931 -19.932 1.00 92.44 120 LYS A CA 1
ATOM 948 C C . LYS A 1 120 ? 6.678 1.060 -19.843 1.00 92.44 120 LYS A C 1
ATOM 950 O O . LYS A 1 120 ? 6.791 0.075 -20.571 1.00 92.44 120 LYS A O 1
ATOM 955 N N . TYR A 1 121 ? 7.667 1.471 -19.054 1.00 93.38 121 TYR A N 1
ATOM 956 C CA . TYR A 1 121 ? 8.865 0.679 -18.794 1.00 93.38 121 TYR A CA 1
ATOM 957 C C . TYR A 1 121 ? 8.534 -0.509 -17.883 1.00 93.38 121 TYR A C 1
ATOM 959 O O . TYR A 1 121 ? 8.900 -1.636 -18.210 1.00 93.38 121 TYR A O 1
ATOM 967 N N . ILE A 1 122 ? 7.764 -0.267 -16.821 1.00 93.81 122 ILE A N 1
ATOM 968 C CA . ILE A 1 122 ? 7.264 -1.292 -15.898 1.00 93.81 122 ILE A CA 1
ATOM 969 C C . ILE A 1 122 ? 6.364 -2.295 -16.628 1.00 93.81 122 ILE A C 1
ATOM 971 O O . ILE A 1 122 ? 6.601 -3.493 -16.516 1.00 93.81 122 ILE A O 1
ATOM 975 N N . ASP A 1 123 ? 5.437 -1.830 -17.471 1.00 91.62 123 ASP A N 1
ATOM 976 C CA . ASP A 1 123 ? 4.563 -2.680 -18.298 1.00 91.62 123 ASP A CA 1
ATOM 977 C C . ASP A 1 123 ? 5.349 -3.677 -19.156 1.00 91.62 123 ASP A C 1
ATOM 979 O O . ASP A 1 123 ? 4.958 -4.829 -19.339 1.00 91.62 123 ASP A O 1
ATOM 983 N N . ARG A 1 124 ? 6.469 -3.219 -19.728 1.00 92.44 124 ARG A N 1
ATOM 984 C CA . ARG A 1 124 ? 7.337 -4.058 -20.560 1.00 92.44 124 ARG A CA 1
ATOM 985 C C . ARG A 1 124 ? 8.154 -5.035 -19.730 1.00 92.44 124 ARG A C 1
ATOM 987 O O . ARG A 1 124 ? 8.467 -6.110 -20.232 1.00 92.44 124 ARG A O 1
ATOM 994 N N . TYR A 1 125 ? 8.537 -4.639 -18.521 1.00 93.19 125 TYR A N 1
ATOM 995 C CA . TYR A 1 125 ? 9.381 -5.437 -17.643 1.00 93.19 125 TYR A CA 1
ATOM 996 C C . TYR A 1 125 ? 8.575 -6.529 -16.921 1.00 93.19 125 TYR A C 1
ATOM 998 O O . TYR A 1 125 ? 9.013 -7.676 -16.878 1.00 93.19 125 TYR A O 1
ATOM 1006 N N . TYR A 1 126 ? 7.359 -6.218 -16.460 1.00 93.06 126 TYR A N 1
ATOM 1007 C CA . TYR A 1 126 ? 6.452 -7.151 -15.779 1.00 93.06 126 TYR A CA 1
ATOM 1008 C C . TYR A 1 126 ? 5.153 -7.398 -16.563 1.00 93.06 126 TYR A C 1
ATOM 1010 O O . TYR A 1 126 ? 4.061 -7.138 -16.055 1.00 93.06 126 TYR A O 1
ATOM 1018 N N . PRO A 1 127 ? 5.213 -7.979 -17.775 1.00 88.56 127 PRO A N 1
ATOM 1019 C CA . PRO A 1 127 ? 4.023 -8.191 -18.603 1.00 88.56 127 PRO A CA 1
ATOM 1020 C C . PRO A 1 127 ? 3.022 -9.190 -17.997 1.00 88.56 127 PRO A C 1
ATOM 1022 O O . PRO A 1 127 ? 1.906 -9.327 -18.491 1.00 88.56 127 PRO A O 1
ATOM 1025 N N . VAL A 1 128 ? 3.428 -9.927 -16.957 1.00 88.88 128 VAL A N 1
ATOM 1026 C CA . VAL A 1 128 ? 2.596 -10.915 -16.259 1.00 88.88 128 VAL A CA 1
ATOM 1027 C C . VAL A 1 128 ? 1.669 -10.294 -15.214 1.00 88.88 128 VAL A C 1
ATOM 1029 O O . VAL A 1 128 ? 0.714 -10.953 -14.810 1.00 88.88 128 VAL A O 1
ATOM 1032 N N . ILE A 1 129 ? 1.920 -9.051 -14.787 1.00 88.19 129 ILE A N 1
ATOM 1033 C CA . ILE A 1 129 ? 1.092 -8.362 -13.794 1.00 88.19 129 ILE A CA 1
ATOM 1034 C C . ILE A 1 129 ? 0.115 -7.440 -14.526 1.00 88.19 129 ILE A C 1
ATOM 1036 O O . ILE A 1 129 ? 0.515 -6.481 -15.181 1.00 88.19 129 ILE A O 1
ATOM 1040 N N . SER A 1 130 ? -1.180 -7.744 -14.429 1.00 79.69 130 SER A N 1
ATOM 1041 C CA . SER A 1 130 ? -2.219 -7.079 -15.224 1.00 79.69 130 SER A CA 1
ATOM 1042 C C . SER A 1 130 ? -2.804 -5.815 -14.597 1.00 79.69 130 SER A C 1
ATOM 1044 O O . SER A 1 130 ? -3.418 -5.032 -15.318 1.00 79.69 130 SER A O 1
ATOM 1046 N N . SER A 1 131 ? -2.671 -5.634 -13.280 1.00 89.69 131 SER A N 1
ATOM 1047 C CA . SER A 1 131 ? -3.135 -4.431 -12.578 1.00 89.69 131 SER A CA 1
ATOM 1048 C C . SER A 1 131 ? -1.957 -3.673 -11.987 1.00 89.69 131 SER A C 1
ATOM 1050 O O . SER A 1 131 ? -1.027 -4.273 -11.438 1.00 89.69 131 SER A O 1
ATOM 1052 N N . GLN A 1 132 ? -2.011 -2.351 -12.097 1.00 93.00 132 GLN A N 1
ATOM 1053 C CA . GLN A 1 132 ? -1.019 -1.448 -11.541 1.00 93.00 132 GLN A CA 1
ATOM 1054 C C . GLN A 1 132 ? -1.714 -0.277 -10.869 1.00 93.00 132 GLN A C 1
ATOM 1056 O O . GLN A 1 132 ? -2.684 0.270 -11.389 1.00 93.00 132 GLN A O 1
ATOM 1061 N N . ILE A 1 133 ? -1.161 0.121 -9.735 1.00 95.75 133 ILE A N 1
ATOM 1062 C CA . 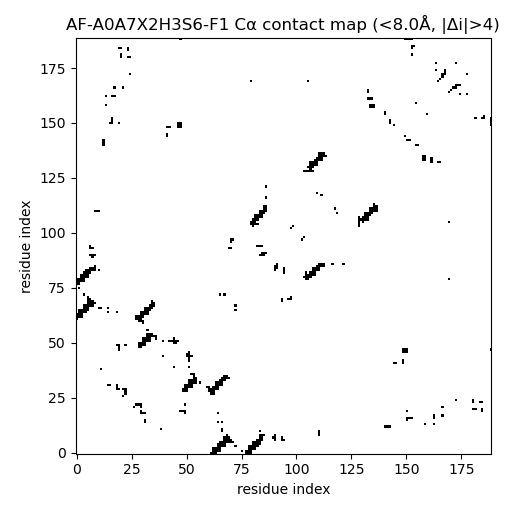ILE A 1 133 ? -1.492 1.366 -9.057 1.00 95.75 133 ILE A CA 1
ATOM 1063 C C . ILE A 1 133 ? -0.200 2.163 -8.990 1.00 95.75 133 ILE A C 1
ATOM 1065 O O . ILE A 1 133 ? 0.841 1.593 -8.671 1.00 95.75 133 ILE A O 1
ATOM 1069 N N . SER A 1 134 ? -0.238 3.463 -9.264 1.00 96.25 134 SER A N 1
ATOM 1070 C CA . SER A 1 134 ? 0.960 4.292 -9.161 1.00 96.25 134 SER A CA 1
ATOM 1071 C C . SER A 1 134 ? 0.700 5.653 -8.542 1.00 96.25 134 SER A C 1
ATOM 1073 O O . SER A 1 134 ? -0.407 6.185 -8.592 1.00 96.25 134 SER A O 1
ATOM 1075 N N . TYR A 1 135 ? 1.745 6.204 -7.933 1.00 95.38 135 TYR A N 1
ATOM 1076 C CA . TYR A 1 135 ? 1.790 7.584 -7.465 1.00 95.38 135 TYR A CA 1
ATOM 1077 C C . TYR A 1 135 ? 3.222 8.103 -7.544 1.00 95.38 135 TYR A C 1
ATOM 1079 O O . TYR A 1 135 ? 4.173 7.329 -7.449 1.00 95.38 135 TYR A O 1
ATOM 1087 N N . ILE A 1 136 ? 3.392 9.416 -7.661 1.00 93.00 136 ILE A N 1
ATOM 1088 C CA . ILE A 1 136 ? 4.703 10.062 -7.696 1.00 93.00 136 ILE A CA 1
ATOM 1089 C C . ILE A 1 136 ? 5.208 10.227 -6.262 1.00 93.00 136 ILE A C 1
ATOM 1091 O O . ILE A 1 136 ? 4.491 10.694 -5.376 1.00 93.00 136 ILE A O 1
ATOM 1095 N N . SER A 1 137 ? 6.443 9.826 -5.986 1.00 89.94 137 SER A N 1
ATOM 1096 C CA . SER A 1 137 ? 7.090 10.081 -4.700 1.00 89.94 137 SER A CA 1
ATOM 1097 C C . SER A 1 137 ? 7.196 11.589 -4.454 1.00 89.94 137 SER A C 1
ATOM 1099 O O . SER A 1 137 ? 7.527 12.368 -5.341 1.00 89.94 137 SER A O 1
ATOM 1101 N N . SER A 1 138 ? 6.883 12.020 -3.233 1.00 83.31 138 SER A N 1
ATOM 1102 C CA . SER A 1 138 ? 6.888 13.438 -2.870 1.00 83.31 138 SER A CA 1
ATOM 1103 C C . SER A 1 138 ? 7.696 13.622 -1.588 1.00 83.31 138 SER A C 1
ATOM 1105 O O . SER A 1 138 ? 7.337 13.039 -0.561 1.00 83.31 138 SER A O 1
ATOM 1107 N N . PRO A 1 139 ? 8.779 14.424 -1.607 1.00 75.31 139 PRO A N 1
ATOM 1108 C CA . PRO A 1 139 ? 9.524 14.766 -0.399 1.00 75.31 139 PRO A CA 1
ATOM 1109 C C . PRO A 1 139 ? 8.655 15.460 0.652 1.00 75.31 139 PRO A C 1
ATOM 1111 O O . PRO A 1 139 ? 8.904 15.291 1.836 1.00 75.31 139 PRO A O 1
ATOM 1114 N N . GLU A 1 140 ? 7.630 16.203 0.224 1.00 69.75 140 GLU A N 1
ATOM 1115 C CA . GLU A 1 140 ? 6.672 16.872 1.114 1.00 69.75 140 GLU A CA 1
ATOM 1116 C C . GLU A 1 140 ? 5.676 15.889 1.746 1.00 69.75 140 GLU A C 1
ATOM 1118 O O . GLU A 1 140 ? 5.124 16.165 2.811 1.00 69.75 140 GLU A O 1
ATOM 1123 N N . ARG A 1 141 ? 5.435 14.743 1.088 1.00 73.25 141 ARG A N 1
ATOM 1124 C CA . ARG A 1 141 ? 4.607 13.662 1.629 1.00 73.25 141 ARG A CA 1
ATOM 1125 C C . ARG A 1 141 ? 5.354 12.813 2.629 1.00 73.25 141 ARG A C 1
ATOM 1127 O O . ARG A 1 141 ? 4.642 12.301 3.483 1.00 73.25 141 ARG A O 1
ATOM 1134 N N . LYS A 1 142 ? 6.689 12.669 2.529 1.00 64.12 142 LYS A N 1
ATOM 1135 C CA . LYS A 1 142 ? 7.494 11.976 3.550 1.00 64.12 142 LYS A CA 1
ATOM 1136 C C . LYS A 1 142 ? 7.062 12.567 4.868 1.00 64.12 142 LYS A C 1
ATOM 1138 O O . LYS A 1 142 ? 7.367 13.729 5.133 1.00 64.12 142 LYS A O 1
ATOM 1143 N N . ILE A 1 143 ? 6.211 11.835 5.578 1.00 56.75 143 ILE A N 1
ATOM 1144 C CA . ILE A 1 143 ? 5.400 12.472 6.603 1.00 56.75 143 ILE A CA 1
ATOM 1145 C C . ILE A 1 143 ? 6.410 13.068 7.580 1.00 56.75 143 ILE A C 1
ATOM 1147 O O . ILE A 1 143 ? 7.461 12.480 7.837 1.00 56.75 143 ILE A O 1
ATOM 1151 N N . ASP A 1 144 ? 6.182 14.306 8.007 1.00 50.88 144 ASP A N 1
ATOM 1152 C CA . ASP A 1 144 ? 7.096 14.997 8.913 1.00 50.88 144 ASP A CA 1
ATOM 1153 C C . ASP A 1 144 ? 6.916 14.348 10.302 1.00 50.88 144 ASP A C 1
ATOM 1155 O O . ASP A 1 144 ? 6.245 14.851 11.203 1.00 50.88 144 ASP A O 1
ATOM 1159 N N . TRP A 1 145 ? 7.408 13.110 10.412 1.00 57.19 145 TRP A N 1
ATOM 1160 C CA . TRP A 1 145 ? 7.136 12.106 11.440 1.00 57.19 145 TRP A CA 1
ATOM 1161 C C . TRP A 1 145 ? 7.754 12.470 12.796 1.00 57.19 145 TRP A C 1
ATOM 1163 O O . TRP A 1 145 ? 7.617 11.734 13.770 1.00 57.19 145 TRP A O 1
ATOM 1173 N N . VAL A 1 146 ? 8.447 13.607 12.867 1.00 48.03 146 VAL A N 1
ATOM 1174 C CA . VAL A 1 146 ? 9.301 13.996 13.991 1.00 48.03 146 VAL A CA 1
ATOM 1175 C C . VAL A 1 146 ? 8.515 14.706 15.104 1.00 48.03 146 VAL A C 1
ATOM 1177 O O . VAL A 1 146 ? 9.045 14.850 16.205 1.00 48.03 146 VAL A O 1
ATOM 1180 N N . HIS A 1 147 ? 7.255 15.124 14.885 1.00 49.88 147 HIS A N 1
ATOM 1181 C CA . HIS A 1 147 ? 6.616 16.066 15.821 1.00 49.88 147 HIS A CA 1
ATOM 1182 C C . HIS A 1 147 ? 5.218 15.749 16.386 1.00 49.88 147 HIS A C 1
ATOM 1184 O O . HIS A 1 147 ? 4.930 16.293 17.449 1.00 49.88 147 HIS A O 1
ATOM 1190 N N . ASP A 1 148 ? 4.366 14.900 15.788 1.00 60.31 148 ASP A N 1
ATOM 1191 C CA . ASP A 1 148 ? 2.967 14.769 16.285 1.00 60.31 148 ASP A CA 1
ATOM 1192 C C . ASP A 1 148 ? 2.378 13.341 16.332 1.00 60.31 148 ASP A C 1
ATOM 1194 O O . ASP A 1 148 ? 1.235 13.166 16.745 1.00 60.31 148 ASP A O 1
ATOM 1198 N N . GLY A 1 149 ? 3.115 12.295 15.928 1.00 69.00 149 GLY A N 1
ATOM 1199 C CA . GLY A 1 149 ? 2.643 10.901 16.063 1.00 69.00 149 GLY A CA 1
ATOM 1200 C C . GLY A 1 149 ? 1.330 10.584 15.320 1.00 69.00 149 GLY A C 1
ATOM 1201 O O . GLY A 1 149 ? 0.576 9.695 15.721 1.00 69.00 149 GLY A O 1
ATOM 1202 N N . ARG A 1 150 ? 1.021 11.329 14.250 1.00 79.00 150 ARG A N 1
ATOM 1203 C CA . ARG A 1 150 ? -0.217 11.207 13.463 1.00 79.00 150 ARG A CA 1
ATOM 1204 C C . ARG A 1 150 ? 0.071 11.067 11.977 1.00 79.00 150 ARG A C 1
ATOM 1206 O O . ARG A 1 150 ? 1.024 11.641 11.460 1.00 79.00 150 ARG A O 1
ATOM 1213 N N . VAL A 1 151 ? -0.816 10.364 11.278 1.00 84.62 151 VAL A N 1
ATOM 1214 C CA . VAL A 1 151 ? -0.795 10.267 9.813 1.00 84.62 151 VAL A CA 1
ATOM 1215 C C . VAL A 1 151 ? -1.479 11.491 9.196 1.00 84.62 151 VAL A C 1
ATOM 1217 O O . VAL A 1 151 ? -2.672 11.717 9.409 1.00 84.62 151 VAL A O 1
ATOM 1220 N N . ASN A 1 152 ? -0.752 12.268 8.387 1.00 84.12 152 ASN A N 1
ATOM 1221 C CA . ASN A 1 152 ? -1.325 13.400 7.658 1.00 84.12 152 ASN A CA 1
ATOM 1222 C C 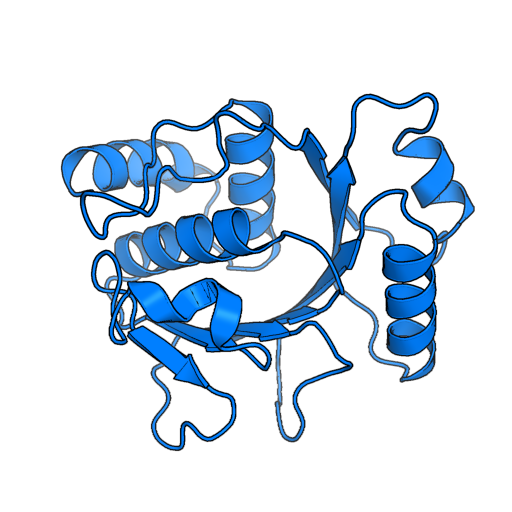. ASN A 1 152 ? -2.152 12.920 6.449 1.00 84.12 152 ASN A C 1
ATOM 1224 O O . ASN A 1 152 ? -1.623 12.365 5.491 1.00 84.12 152 ASN A O 1
ATOM 1228 N N . LEU A 1 153 ? -3.461 13.185 6.466 1.00 87.94 153 LEU A N 1
ATOM 1229 C CA . LEU A 1 153 ? -4.397 12.795 5.399 1.00 87.94 153 LEU A CA 1
ATOM 1230 C C . LEU A 1 153 ? -4.636 13.894 4.347 1.00 87.94 153 LEU A C 1
ATOM 1232 O O . LEU A 1 153 ? -5.488 13.750 3.454 1.00 87.94 153 LEU A O 1
ATOM 1236 N N . LYS A 1 154 ? -3.921 15.018 4.451 1.00 87.00 154 LYS A N 1
ATOM 1237 C CA . LYS A 1 154 ? -3.836 16.044 3.411 1.00 87.00 154 LYS A CA 1
ATOM 1238 C C . LYS A 1 154 ? -2.657 15.706 2.498 1.00 87.00 154 LYS A C 1
ATOM 1240 O O . LYS A 1 154 ? -1.556 16.208 2.675 1.00 87.00 154 LYS A O 1
ATOM 1245 N N . VAL A 1 155 ? -2.936 14.832 1.541 1.00 88.25 155 VAL A N 1
ATOM 1246 C CA . VAL A 1 155 ? -1.978 14.249 0.594 1.00 88.25 155 VAL A CA 1
ATOM 1247 C C . VAL A 1 155 ? -2.228 14.746 -0.831 1.00 88.25 155 VAL A C 1
ATOM 1249 O O . VAL A 1 155 ? -3.303 15.290 -1.119 1.00 88.25 155 VAL A O 1
ATOM 1252 N N . ASP A 1 156 ? -1.252 14.524 -1.712 1.00 91.25 156 ASP A N 1
ATOM 1253 C CA . ASP A 1 156 ? -1.373 14.810 -3.141 1.00 91.25 156 ASP A CA 1
ATOM 1254 C C . ASP A 1 156 ? -2.479 13.982 -3.799 1.00 91.25 156 ASP A C 1
ATOM 1256 O O . ASP A 1 156 ? -2.916 12.939 -3.300 1.00 91.25 156 ASP A O 1
ATOM 1260 N N . LYS A 1 157 ? -2.973 14.494 -4.926 1.00 93.19 157 LYS A N 1
ATOM 1261 C CA . LYS A 1 157 ? -4.129 13.927 -5.617 1.00 93.19 157 LYS A CA 1
ATOM 1262 C C . LYS A 1 157 ? -3.842 12.528 -6.166 1.00 93.19 157 LYS A C 1
ATOM 1264 O O . LYS A 1 157 ? -4.665 11.645 -5.965 1.00 93.19 157 LYS A O 1
ATOM 1269 N N . ASP A 1 158 ? -2.714 12.353 -6.840 1.00 94.38 158 ASP A N 1
ATOM 1270 C CA . ASP A 1 158 ? -2.263 11.083 -7.417 1.00 94.38 158 ASP A CA 1
ATOM 1271 C C . ASP A 1 158 ? -2.092 10.008 -6.334 1.00 94.38 158 ASP A C 1
ATOM 1273 O O . ASP A 1 158 ? -2.600 8.901 -6.462 1.00 94.38 158 ASP A O 1
ATOM 1277 N N . PHE A 1 159 ? -1.496 10.369 -5.198 1.00 94.75 159 PHE A N 1
ATOM 1278 C CA . PHE A 1 159 ? -1.372 9.475 -4.052 1.00 94.75 159 PHE A CA 1
ATOM 1279 C C . PHE A 1 159 ? -2.732 9.093 -3.456 1.00 94.75 159 PHE A C 1
ATOM 1281 O O . PHE A 1 159 ? -2.975 7.930 -3.137 1.00 94.75 159 PHE A O 1
ATOM 1288 N N . ALA A 1 160 ? -3.649 10.056 -3.311 1.00 95.50 160 ALA A N 1
ATOM 1289 C CA . ALA A 1 160 ? -5.004 9.756 -2.858 1.00 95.50 160 ALA A CA 1
ATOM 1290 C C . ALA A 1 160 ? -5.739 8.828 -3.836 1.00 95.50 160 ALA A C 1
ATOM 1292 O O . ALA A 1 160 ? -6.475 7.952 -3.391 1.00 95.50 160 ALA A O 1
ATOM 1293 N N . GLU A 1 161 ? -5.564 9.024 -5.146 1.00 96.81 161 GLU A N 1
ATOM 1294 C CA . GLU A 1 161 ? -6.113 8.157 -6.194 1.00 96.81 161 GLU A CA 1
ATOM 1295 C C . GLU A 1 161 ? -5.545 6.738 -6.084 1.00 96.81 161 GLU A C 1
ATOM 1297 O O . GLU A 1 161 ? -6.331 5.800 -5.978 1.00 96.81 161 GLU A O 1
ATOM 1302 N N . ALA A 1 162 ? -4.230 6.588 -5.925 1.00 97.00 162 ALA A N 1
ATOM 1303 C CA . ALA A 1 162 ? -3.591 5.293 -5.716 1.00 97.00 162 ALA A CA 1
ATOM 1304 C C . ALA A 1 162 ? -4.132 4.541 -4.489 1.00 97.00 162 ALA A C 1
ATOM 1306 O O . ALA A 1 162 ? -4.457 3.354 -4.550 1.00 97.00 162 ALA A O 1
ATOM 1307 N N . VAL A 1 163 ? -4.280 5.239 -3.359 1.00 97.25 163 VAL A N 1
ATOM 13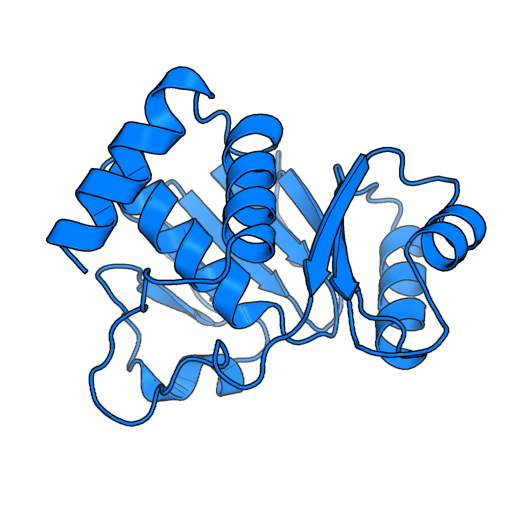08 C CA . VAL A 1 163 ? -4.873 4.655 -2.149 1.00 97.25 163 VAL A CA 1
ATOM 1309 C C . VAL A 1 163 ? -6.342 4.282 -2.378 1.00 97.25 163 VAL A C 1
ATOM 1311 O O . VAL A 1 163 ? -6.794 3.255 -1.877 1.00 97.25 163 VAL A O 1
ATOM 1314 N N . ASN A 1 164 ? -7.107 5.078 -3.132 1.00 97.62 164 ASN A N 1
ATOM 1315 C CA . ASN A 1 164 ? -8.504 4.759 -3.440 1.00 97.62 164 ASN A CA 1
ATOM 1316 C C . ASN A 1 164 ? -8.628 3.485 -4.256 1.00 97.62 164 ASN A C 1
ATOM 1318 O O . ASN A 1 164 ? -9.451 2.640 -3.912 1.00 97.62 164 ASN A O 1
ATOM 1322 N N . ASP A 1 165 ? -7.826 3.363 -5.309 1.00 96.69 165 ASP A N 1
ATOM 1323 C CA . ASP A 1 165 ? -7.829 2.189 -6.173 1.00 96.69 165 ASP A CA 1
ATOM 1324 C C . ASP A 1 165 ? -7.471 0.953 -5.347 1.00 96.69 165 ASP A C 1
ATOM 1326 O O . ASP A 1 165 ? -8.174 -0.053 -5.404 1.00 96.69 165 ASP A O 1
ATOM 1330 N N . PHE A 1 166 ? -6.506 1.077 -4.431 1.00 96.31 166 PHE A N 1
ATOM 1331 C CA . PHE A 1 166 ? -6.166 -0.004 -3.515 1.00 96.31 166 PHE A CA 1
ATOM 1332 C C . PHE A 1 166 ? -7.318 -0.405 -2.587 1.00 96.31 166 PHE A C 1
ATOM 1334 O O . PHE A 1 166 ? -7.654 -1.583 -2.465 1.00 96.31 166 PHE A O 1
ATOM 1341 N N . LEU A 1 167 ? -7.967 0.572 -1.949 1.00 96.31 167 LEU A N 1
ATOM 1342 C CA . LEU A 1 167 ? -9.096 0.314 -1.055 1.00 96.31 167 LEU A CA 1
ATOM 1343 C C . LEU A 1 167 ? -10.286 -0.318 -1.792 1.00 96.31 167 LEU A C 1
ATOM 1345 O O . LEU A 1 167 ? -10.952 -1.197 -1.241 1.00 96.31 167 LEU A O 1
ATOM 1349 N N . VAL A 1 168 ? -10.565 0.135 -3.016 1.00 94.75 168 VAL A N 1
ATOM 1350 C CA . VAL A 1 168 ? -11.702 -0.334 -3.814 1.00 94.75 168 VAL A CA 1
ATOM 1351 C C . VAL A 1 168 ? -11.445 -1.722 -4.380 1.00 94.75 168 VAL A C 1
ATOM 1353 O O . VAL A 1 168 ? -12.290 -2.602 -4.224 1.00 94.75 168 VAL A O 1
ATOM 1356 N N . GLU A 1 169 ? -10.301 -1.921 -5.029 1.00 90.12 169 GLU A N 1
ATOM 1357 C CA . GLU A 1 169 ? -10.003 -3.154 -5.756 1.00 90.12 169 GLU A CA 1
ATOM 1358 C C . GLU A 1 169 ? -9.599 -4.298 -4.824 1.00 90.12 169 GLU A C 1
ATOM 1360 O O . GLU A 1 169 ? -9.972 -5.444 -5.071 1.00 90.12 169 GLU A O 1
ATOM 1365 N N . PHE A 1 170 ? -8.887 -4.000 -3.732 1.00 88.94 170 PHE A N 1
ATOM 1366 C CA . PHE A 1 170 ? -8.226 -5.029 -2.918 1.00 88.94 170 PHE A CA 1
ATOM 1367 C C . PHE A 1 170 ? -8.780 -5.149 -1.502 1.00 88.94 170 PHE A C 1
ATOM 1369 O O . PHE A 1 170 ? -8.722 -6.225 -0.909 1.00 88.94 170 PHE A O 1
ATOM 1376 N N . CYS A 1 171 ? -9.386 -4.085 -0.974 1.00 91.50 171 CYS A N 1
ATOM 1377 C CA . CYS A 1 171 ? -9.978 -4.100 0.365 1.00 91.50 171 CYS A CA 1
ATOM 1378 C C . CYS A 1 171 ? -11.513 -4.139 0.356 1.00 91.50 171 CYS A C 1
ATOM 1380 O O . CYS A 1 171 ? -12.129 -4.090 1.422 1.00 91.50 171 CYS A O 1
ATO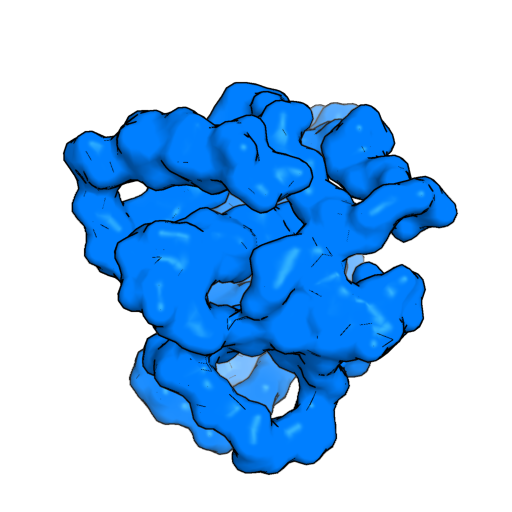M 1382 N N . ASN A 1 172 ? -12.135 -4.239 -0.826 1.00 90.81 172 ASN A N 1
ATOM 1383 C CA . ASN A 1 172 ? -13.588 -4.271 -1.019 1.00 90.81 172 ASN A CA 1
ATOM 1384 C C . ASN A 1 172 ? -14.330 -3.052 -0.435 1.00 90.81 172 ASN A C 1
ATOM 1386 O O . ASN A 1 172 ? -15.490 -3.162 -0.032 1.00 90.81 172 ASN A O 1
ATOM 1390 N N . VAL A 1 173 ? -13.687 -1.880 -0.385 1.00 95.62 173 VAL A N 1
ATOM 1391 C CA . VAL A 1 173 ? -14.358 -0.633 0.003 1.00 95.62 173 VAL A CA 1
ATOM 1392 C C . VAL A 1 173 ? -15.176 -0.120 -1.189 1.00 95.62 173 VAL A C 1
ATOM 1394 O O . VAL A 1 173 ? -14.613 0.170 -2.243 1.00 95.62 173 VAL A O 1
ATOM 1397 N N . PRO A 1 174 ? -16.502 0.053 -1.079 1.00 96.50 174 PRO A N 1
ATOM 1398 C CA . PRO A 1 174 ? -17.312 0.553 -2.178 1.00 96.50 174 PRO A CA 1
ATOM 1399 C C . PRO A 1 174 ? -16.858 1.945 -2.630 1.00 96.50 174 PRO A C 1
ATOM 1401 O O . PRO A 1 174 ? -16.751 2.878 -1.833 1.00 96.50 174 PRO A O 1
ATOM 1404 N N . LYS A 1 175 ? -16.692 2.130 -3.946 1.00 96.25 175 LYS A N 1
ATOM 1405 C CA . LYS A 1 175 ? -16.295 3.418 -4.549 1.00 96.25 175 LYS A CA 1
ATOM 1406 C C . LYS A 1 175 ? -17.179 4.597 -4.115 1.00 96.25 175 LYS A C 1
ATOM 1408 O O . LYS A 1 175 ? -16.703 5.725 -4.007 1.00 96.25 175 LYS A O 1
ATOM 1413 N N . VAL A 1 176 ? -18.461 4.339 -3.847 1.00 96.50 176 VAL A N 1
ATOM 1414 C CA . VAL A 1 176 ? -19.431 5.343 -3.373 1.00 96.50 176 VAL A CA 1
ATOM 1415 C C . VAL A 1 176 ? -19.089 5.909 -1.990 1.00 96.50 176 VAL A C 1
ATOM 1417 O O . VAL A 1 176 ? -19.426 7.059 -1.705 1.00 96.50 176 VAL A O 1
ATOM 1420 N N . ASP A 1 177 ? -18.373 5.147 -1.162 1.00 97.00 177 ASP A N 1
ATOM 1421 C CA . ASP A 1 177 ? -18.042 5.519 0.214 1.00 97.00 177 ASP A CA 1
ATOM 1422 C C . ASP A 1 177 ? -16.726 6.296 0.318 1.00 97.00 177 ASP A C 1
ATOM 1424 O O . ASP A 1 177 ? -16.549 7.085 1.249 1.00 97.00 177 ASP A O 1
ATOM 1428 N N . ILE A 1 178 ? -15.827 6.148 -0.661 1.00 96.94 178 ILE A N 1
ATOM 1429 C CA . ILE A 1 178 ? -14.464 6.705 -0.653 1.00 96.94 178 ILE A CA 1
ATOM 1430 C C . ILE A 1 178 ? -14.443 8.201 -0.324 1.00 96.94 178 ILE A C 1
ATOM 1432 O O . ILE A 1 178 ? -13.731 8.645 0.579 1.00 96.94 178 ILE A O 1
ATOM 1436 N N . LYS A 1 179 ? -15.274 9.006 -0.998 1.00 95.44 179 LYS A N 1
ATOM 1437 C CA . LYS A 1 179 ? -15.312 10.458 -0.760 1.00 95.44 179 LYS A CA 1
ATOM 1438 C C . LYS A 1 179 ? -15.680 10.787 0.690 1.00 95.44 179 LYS A C 1
ATOM 1440 O O . LYS A 1 179 ? -15.086 11.684 1.289 1.00 95.44 179 LYS A O 1
ATOM 1445 N N . ARG A 1 180 ? -16.666 10.079 1.250 1.00 95.25 180 ARG A N 1
ATOM 1446 C CA . ARG A 1 180 ? -17.119 10.277 2.632 1.00 95.25 180 ARG A CA 1
ATOM 1447 C C . ARG A 1 180 ? -16.059 9.801 3.623 1.00 95.25 180 ARG A C 1
ATOM 1449 O O . ARG A 1 180 ? -15.845 10.476 4.628 1.00 95.25 180 ARG A O 1
ATOM 1456 N N . LEU A 1 181 ? -15.383 8.696 3.318 1.00 95.50 181 LEU A N 1
ATOM 1457 C CA . LEU A 1 181 ? -14.312 8.133 4.131 1.00 95.50 181 LEU A CA 1
ATOM 1458 C C . LEU A 1 181 ? -13.162 9.130 4.310 1.00 95.50 181 LEU A C 1
ATOM 1460 O O . LEU A 1 181 ? -12.817 9.457 5.442 1.00 95.50 181 LEU A O 1
ATOM 1464 N N . TRP A 1 182 ? -12.649 9.712 3.223 1.00 95.38 182 TRP A N 1
ATOM 1465 C CA . TRP A 1 182 ? -11.605 10.742 3.303 1.00 95.38 182 TRP A CA 1
ATOM 1466 C C . TRP A 1 182 ? -12.041 11.981 4.084 1.00 95.38 182 TRP A C 1
ATOM 1468 O O . TRP A 1 182 ? -11.283 12.504 4.900 1.00 95.38 182 TRP A O 1
ATOM 1478 N N . GLN A 1 183 ? -13.270 12.460 3.860 1.00 93.19 183 GLN A N 1
ATOM 1479 C CA . GLN A 1 183 ? -13.810 13.609 4.593 1.00 93.19 183 GLN A CA 1
ATOM 1480 C C . GLN A 1 183 ? -13.930 13.339 6.093 1.00 93.19 183 GLN A C 1
ATOM 1482 O O . GLN A 1 183 ? -13.745 14.251 6.897 1.00 93.19 183 GLN A O 1
ATOM 1487 N N . TYR A 1 184 ? -14.283 12.112 6.465 1.00 91.81 184 TYR A N 1
ATOM 1488 C CA . TYR A 1 184 ? -14.380 11.694 7.853 1.00 91.81 184 TYR A CA 1
ATOM 1489 C C . TYR A 1 184 ? -12.996 11.543 8.489 1.00 91.81 184 TYR A C 1
ATOM 1491 O O . TYR A 1 184 ? -12.758 12.102 9.558 1.00 91.81 184 TYR A O 1
ATOM 1499 N N . ALA A 1 185 ? -12.076 10.861 7.808 1.00 89.19 185 ALA A N 1
ATOM 1500 C CA . ALA A 1 185 ? -10.733 10.602 8.305 1.00 89.19 185 ALA A CA 1
ATOM 1501 C C . ALA A 1 185 ? -9.952 11.913 8.520 1.00 89.19 185 ALA A C 1
ATOM 1503 O O . ALA A 1 185 ? -9.401 12.117 9.594 1.00 89.19 185 ALA A O 1
ATOM 1504 N N . ARG A 1 186 ? -10.035 12.877 7.589 1.00 87.81 186 ARG A N 1
ATOM 1505 C CA . ARG A 1 186 ? -9.420 14.219 7.728 1.00 87.81 186 ARG A CA 1
ATOM 1506 C C . ARG A 1 186 ? -9.970 15.074 8.875 1.00 87.81 186 ARG A C 1
ATOM 1508 O O . ARG A 1 186 ? -9.385 16.099 9.191 1.00 87.81 186 ARG A O 1
ATOM 1515 N N . LYS A 1 187 ? -11.133 14.730 9.437 1.00 83.50 187 LYS A N 1
ATOM 1516 C CA . LYS A 1 187 ? -11.697 15.4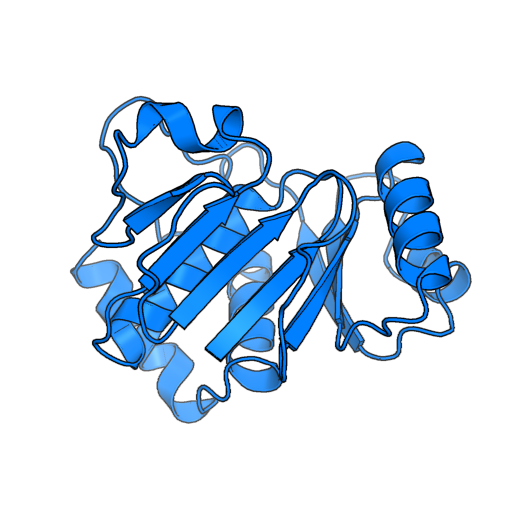29 10.605 1.00 83.50 187 LYS A CA 1
ATOM 1517 C C . LYS A 1 187 ? -11.242 14.819 11.931 1.00 83.50 187 LYS A C 1
ATOM 1519 O O . LYS A 1 187 ? -11.509 15.417 12.969 1.00 83.50 187 LYS A O 1
ATOM 1524 N N . ARG A 1 188 ? -10.680 13.606 11.906 1.00 70.75 188 ARG A N 1
ATOM 1525 C CA . ARG A 1 188 ? -10.355 12.810 13.099 1.00 70.75 188 ARG A CA 1
ATOM 1526 C C . ARG A 1 188 ? -8.877 12.434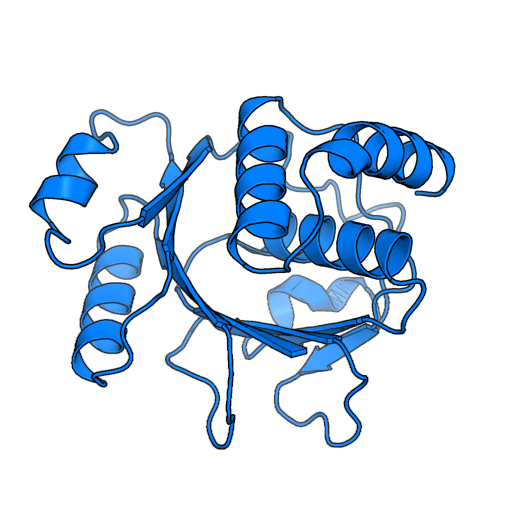 13.221 1.00 70.75 188 ARG A C 1
ATOM 1528 O O . ARG A 1 188 ? -8.479 12.080 14.326 1.00 70.75 188 ARG A O 1
ATOM 1535 N N . GLY A 1 189 ? -8.112 12.474 12.131 1.00 59.06 189 GLY A N 1
ATOM 1536 C CA . GLY A 1 189 ? -6.646 12.554 12.155 1.00 59.06 189 GLY A CA 1
ATOM 1537 C C . GLY A 1 189 ? -6.216 14.002 12.313 1.00 59.06 189 GLY A C 1
ATOM 1538 O O . GLY A 1 189 ? -5.320 14.253 13.148 1.00 59.06 189 GLY A O 1
#

Nearest PDB structures (foldseek):
  5auq-assembly1_A  TM=4.623E-01  e=3.895E-04  Thermococcus kodakarensis KOD1
  8tc3-assembly1_B  TM=6.167E-01  e=6.232E-03  Azotobacter vinelandii DJ
  5auq-assembly2_B  TM=4.600E-01  e=5.265E-04  Thermococcus kodakarensis KOD1
  6n4l-assembly1_A  TM=4.812E-01  e=2.647E-02  Azotobacter vinelandii
  4my8-assembly2_C-3  TM=3.592E-01  e=5.726E-01  Bacillus anthracis str. Ames